Protein AF-0000000067519338 (afdb_homodimer)

Solvent-accessible surface area (backbone atoms only — not comparable to full-atom values): 11219 Å² total; per-residue (Å²): 124,79,77,51,73,72,67,46,80,43,63,44,73,53,78,87,47,41,31,34,30,37,28,34,74,40,77,52,98,93,35,79,43,76,45,79,76,44,76,60,39,45,46,75,58,22,52,55,49,47,51,50,18,56,76,39,40,91,80,54,40,57,62,76,46,43,75,52,57,55,49,68,68,51,54,49,48,52,52,49,18,64,75,69,36,29,40,95,84,65,46,71,54,73,85,125,125,78,76,51,73,71,66,45,82,43,63,43,72,53,78,88,46,43,32,32,29,36,26,32,74,40,77,53,96,93,34,79,44,75,46,79,76,43,78,60,38,46,47,75,58,20,53,54,50,48,51,48,20,57,75,39,40,90,81,55,40,56,62,77,45,44,76,50,56,55,50,70,66,51,53,50,46,53,52,49,18,63,75,70,36,28,40,97,85,65,46,73,55,73,83,125

Foldseek 3Di:
DPPDDDDDDDDDDDDDWDWDFDWDWDDDPNDTDIDTQDTQTTPVNSLVLLVVCLVVVVPRPDPSVVVVPDGSVNSVQVSVCSVVQAHPVGHGHPPD/DPPDDDDDDDDDDDDDWDWDFDWDWDDDPNDTDIDTQDTQTTPVNSLVLLVVCLVVVVPRPDPSVVVVPDGSVNSVQVNVCSVVQAHPVGHGHPPD

Radius of gyration: 24.87 Å; Cα contacts (8 Å, |Δi|>4): 284; chains: 2; bounding box: 33×67×62 Å

Sequence (192 aa):
MLSQVPGFLKFVLAKERRYVYLAVAEKKNKRILTHIVYRFGPLEKALEAMYEMRDDFENLFPLELKERGYDWEDINDWILSIETGYSKHGNKLVIYMLSQVPGFLKFVLAKERRYVYLAVAEKKNKRILTHIVYRFGPLEKALEAMYEMRDDFENLFPLELKERGYDWEDINDWILSIETGYSKHGNKLVIY

Secondary structure (DSSP, 8-state):
----PPEEEEEEEPPP-EEEEEEEEEEETTEEEEEEEEEEEEHHHHHHHHHHHHHTHHHHS-HHHHHTT--HHHHHHHHHHHHHTB-TTSPBP---/----PPEEEEEEEPPP-EEEEEEEEEEETTEEEEEEEEEEEEHHHHHHHHHHHHHTHHHHS-HHHHHTT--HHHHHHHHHHHHHTB-TTSPBP---

pLDDT: mean 90.52, std 9.48, range [41.34, 98.44]

Structure (mmCIF, N/CA/C/O backbone):
data_AF-0000000067519338-model_v1
#
loop_
_entity.id
_entity.type
_entity.pdbx_description
1 polymer PXO1-140
#
loop_
_atom_site.group_PDB
_atom_site.id
_atom_site.type_symbol
_atom_site.label_atom_id
_atom_site.label_alt_id
_atom_site.label_comp_id
_atom_site.label_asym_id
_atom_site.label_entity_id
_atom_site.label_seq_id
_atom_site.pdbx_PDB_ins_code
_atom_site.Cartn_x
_atom_site.Cartn_y
_atom_site.Cartn_z
_atom_site.occupancy
_atom_site.B_iso_or_equiv
_atom_site.auth_seq_id
_atom_site.auth_comp_id
_atom_site.auth_asym_id
_atom_site.auth_atom_id
_atom_site.pdbx_PDB_model_num
ATOM 1 N N . MET A 1 1 ? -6.926 33.75 22.984 1 41.34 1 MET A N 1
ATOM 2 C CA . MET A 1 1 ? -6.543 33.344 21.625 1 41.34 1 MET A CA 1
ATOM 3 C C . MET A 1 1 ? -5.809 32 21.656 1 41.34 1 MET A C 1
ATOM 5 O O . MET A 1 1 ? -4.852 31.844 22.422 1 41.34 1 MET A O 1
ATOM 9 N N . LEU A 1 2 ? -6.492 30.953 21.438 1 52.84 2 LEU A N 1
ATOM 10 C CA . LEU A 1 2 ? -5.883 29.688 21.812 1 52.84 2 LEU A CA 1
ATOM 11 C C . LEU A 1 2 ? -4.547 29.5 21.109 1 52.84 2 LEU A C 1
ATOM 13 O O . LEU A 1 2 ? -4.414 29.828 19.922 1 52.84 2 LEU A O 1
ATOM 17 N N . SER A 1 3 ? -3.561 29.656 21.812 1 64.88 3 SER A N 1
ATOM 18 C CA . SER A 1 3 ? -2.195 29.562 21.297 1 64.88 3 SER A CA 1
ATOM 19 C C . SER A 1 3 ? -2.02 28.359 20.375 1 64.88 3 SER A C 1
ATOM 21 O O . SER A 1 3 ? -2.35 27.234 20.75 1 64.88 3 SER A O 1
ATOM 23 N N . GLN A 1 4 ? -2.137 28.609 19.125 1 75.12 4 GLN A N 1
ATOM 24 C CA . GLN A 1 4 ? -1.927 27.547 18.141 1 75.12 4 GLN A CA 1
ATOM 25 C C . GLN A 1 4 ? -0.553 26.906 18.312 1 75.12 4 GLN A C 1
ATOM 27 O O . GLN A 1 4 ? 0.458 27.609 18.406 1 75.12 4 GLN A O 1
ATOM 32 N N . VAL A 1 5 ? -0.57 25.609 18.672 1 82.19 5 VAL A N 1
ATOM 33 C CA . VAL A 1 5 ? 0.69 24.875 18.625 1 82.19 5 VAL A CA 1
ATOM 34 C C . VAL A 1 5 ? 1.09 24.625 17.188 1 82.19 5 VAL A C 1
ATOM 36 O O . VAL A 1 5 ? 0.305 24.078 16.406 1 82.19 5 VAL A O 1
ATOM 39 N N . PRO A 1 6 ? 2.248 25.188 16.797 1 87.19 6 PRO A N 1
ATOM 40 C CA . PRO A 1 6 ? 2.658 24.984 15.406 1 87.19 6 PRO A CA 1
ATOM 41 C C . PRO A 1 6 ? 2.721 23.5 15.031 1 87.19 6 PRO A C 1
ATOM 43 O O . PRO A 1 6 ? 3.211 22.688 15.805 1 87.19 6 PRO A O 1
ATOM 46 N N . GLY A 1 7 ? 2.074 23.188 13.891 1 90.31 7 GLY A N 1
ATOM 47 C CA . GLY A 1 7 ? 2.152 21.828 13.352 1 90.31 7 GLY A CA 1
ATOM 48 C C . GLY A 1 7 ? 3.246 21.656 12.312 1 90.31 7 GLY A C 1
ATOM 49 O O . GLY A 1 7 ? 3.709 22.641 11.727 1 90.31 7 GLY A O 1
ATOM 50 N N . PHE A 1 8 ? 3.74 20.438 12.25 1 91.44 8 PHE A N 1
ATOM 51 C CA . PHE A 1 8 ? 4.672 20.109 11.188 1 91.44 8 PHE A CA 1
ATOM 52 C C . PHE A 1 8 ? 4.242 18.828 10.469 1 91.44 8 PHE A C 1
ATOM 54 O O . PHE A 1 8 ? 3.521 18 11.039 1 91.44 8 PHE A O 1
ATOM 61 N N . LEU A 1 9 ? 4.75 18.641 9.242 1 93.56 9 LEU A N 1
ATOM 62 C CA . LEU A 1 9 ? 4.359 17.484 8.445 1 93.56 9 LEU A CA 1
ATOM 63 C C . LEU A 1 9 ? 5.242 16.281 8.766 1 93.56 9 LEU A C 1
ATOM 65 O O . LEU A 1 9 ? 6.453 16.422 8.938 1 93.56 9 LEU A O 1
ATOM 69 N N . LYS A 1 10 ? 4.648 15.188 8.93 1 91.69 10 LYS A N 1
ATOM 70 C CA . LYS A 1 10 ? 5.32 13.906 9.07 1 91.69 10 LYS A CA 1
ATOM 71 C C . LYS A 1 10 ? 4.98 12.977 7.91 1 91.69 10 LYS A C 1
ATOM 73 O O . LYS A 1 10 ? 3.834 12.922 7.465 1 91.69 10 LYS A O 1
ATOM 78 N N . PHE A 1 11 ? 6.016 12.305 7.461 1 91.44 11 PHE A N 1
ATOM 79 C CA . PHE A 1 11 ? 5.848 11.352 6.371 1 91.44 11 PHE A CA 1
ATOM 80 C C . PHE A 1 11 ? 6.145 9.938 6.84 1 91.44 11 PHE A C 1
ATOM 82 O O . PHE A 1 11 ? 7.215 9.672 7.398 1 91.44 11 PHE A O 1
ATOM 89 N N . VAL A 1 12 ? 5.25 9.078 6.656 1 87.75 12 VAL A N 1
ATOM 90 C CA . VAL A 1 12 ? 5.406 7.699 7.121 1 87.75 12 VAL A CA 1
ATOM 91 C C . VAL A 1 12 ? 5.297 6.738 5.938 1 87.75 12 VAL A C 1
ATOM 93 O O . VAL A 1 12 ? 4.359 6.828 5.141 1 87.75 12 VAL A O 1
ATOM 96 N N . LEU A 1 13 ? 6.258 5.945 5.789 1 85.06 13 LEU A N 1
ATOM 97 C CA . LEU A 1 13 ? 6.219 4.914 4.754 1 85.06 13 LEU A CA 1
ATOM 98 C C . LEU A 1 13 ? 5.215 3.824 5.109 1 85.06 13 LEU A C 1
ATOM 100 O O . LEU A 1 13 ? 5.188 3.348 6.246 1 85.06 13 LEU A O 1
ATOM 104 N N . ALA A 1 14 ? 4.34 3.6 4.133 1 83.56 14 ALA A N 1
ATOM 105 C CA . ALA A 1 14 ? 3.428 2.479 4.348 1 83.56 14 ALA A CA 1
ATOM 106 C C . ALA A 1 14 ? 4.195 1.169 4.504 1 83.56 14 ALA A C 1
ATOM 108 O O . ALA A 1 14 ? 5.293 1.017 3.963 1 83.56 14 ALA A O 1
ATOM 109 N N . LYS A 1 15 ? 3.627 0.347 5.406 1 77.69 15 LYS A N 1
ATOM 110 C CA . LYS A 1 15 ? 4.227 -0.977 5.559 1 77.69 15 LYS A CA 1
ATOM 111 C C . LYS A 1 15 ? 4.434 -1.645 4.203 1 77.69 15 LYS A C 1
ATOM 113 O O . LYS A 1 15 ? 3.611 -1.496 3.297 1 77.69 15 LYS A O 1
ATOM 118 N N . GLU A 1 16 ? 5.566 -2.201 4.035 1 74.44 16 GLU A N 1
ATOM 119 C CA . GLU A 1 16 ? 5.914 -2.904 2.805 1 74.44 16 GLU A CA 1
ATOM 120 C C . GLU A 1 16 ? 4.902 -4 2.486 1 74.44 16 GLU A C 1
ATOM 122 O O . GLU A 1 16 ? 4.504 -4.762 3.373 1 74.44 16 GLU A O 1
ATOM 127 N N . ARG A 1 17 ? 4.297 -3.781 1.348 1 82.25 17 ARG A N 1
ATOM 128 C CA . ARG A 1 17 ? 3.424 -4.848 0.87 1 82.25 17 ARG A CA 1
ATOM 129 C C . ARG A 1 17 ? 4.031 -5.551 -0.34 1 82.25 17 ARG A C 1
ATOM 131 O O . ARG A 1 17 ? 4.453 -4.898 -1.297 1 82.25 17 ARG A O 1
ATOM 138 N N . ARG A 1 18 ? 4.125 -6.879 -0.209 1 89.5 18 ARG A N 1
ATOM 139 C CA . ARG A 1 18 ? 4.594 -7.688 -1.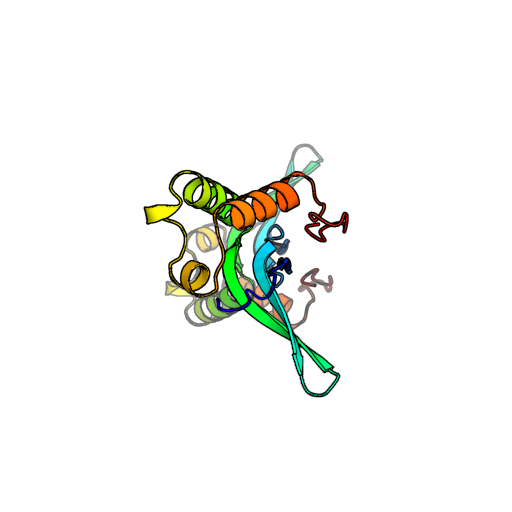33 1 89.5 18 ARG A CA 1
ATOM 140 C C . ARG A 1 18 ? 3.434 -8.383 -2.027 1 89.5 18 ARG A C 1
ATOM 142 O O . ARG A 1 18 ? 2.521 -8.891 -1.369 1 89.5 18 ARG A O 1
ATOM 149 N N . TYR A 1 19 ? 3.529 -8.328 -3.303 1 94.38 19 TYR A N 1
ATOM 150 C CA . TYR A 1 19 ? 2.557 -9.047 -4.121 1 94.38 19 TYR A CA 1
ATOM 151 C C . TYR A 1 19 ? 3.148 -10.336 -4.664 1 94.38 19 TYR A C 1
ATOM 153 O O . TYR A 1 19 ? 4.332 -10.391 -5.012 1 94.38 19 TYR A O 1
ATOM 161 N N . VAL A 1 20 ? 2.279 -11.336 -4.77 1 95.44 20 VAL A N 1
ATOM 162 C CA . VAL A 1 20 ? 2.701 -12.656 -5.219 1 95.44 20 VAL A CA 1
ATOM 163 C C . VAL A 1 20 ? 2.127 -12.938 -6.605 1 95.44 20 VAL A C 1
ATOM 165 O O . VAL A 1 20 ? 0.922 -12.789 -6.828 1 95.44 20 VAL A O 1
ATOM 168 N N . TYR A 1 21 ? 2.984 -13.383 -7.457 1 96.19 21 TYR A N 1
ATOM 169 C CA . TYR A 1 21 ? 2.615 -13.742 -8.82 1 96.19 21 TYR A CA 1
ATOM 170 C C . TYR A 1 21 ? 3.125 -15.133 -9.18 1 96.19 21 TYR A C 1
ATOM 172 O O . TYR A 1 21 ? 4.082 -15.625 -8.57 1 96.19 21 TYR A O 1
ATOM 180 N N . LEU A 1 22 ? 2.4 -15.773 -10.062 1 96.69 22 LEU A N 1
ATOM 181 C CA . LEU A 1 22 ? 2.943 -16.953 -10.742 1 96.69 22 LEU A CA 1
ATOM 182 C C . LEU A 1 22 ? 3.52 -16.562 -12.102 1 96.69 22 LEU A C 1
ATOM 184 O O . LEU A 1 22 ? 2.84 -15.938 -12.914 1 96.69 22 LEU A O 1
ATOM 188 N N . ALA A 1 23 ? 4.77 -16.953 -12.336 1 94.75 23 ALA A N 1
ATOM 189 C CA . ALA A 1 23 ? 5.453 -16.609 -13.578 1 94.75 23 ALA A CA 1
ATOM 190 C C . ALA A 1 23 ? 5.992 -17.859 -14.273 1 94.75 23 ALA A C 1
ATOM 192 O O . ALA A 1 23 ? 6.145 -18.906 -13.641 1 94.75 23 ALA A O 1
ATOM 193 N N . VAL A 1 24 ? 6.121 -17.75 -15.523 1 93.69 24 VAL A N 1
ATOM 194 C CA . VAL A 1 24 ? 6.738 -18.812 -16.312 1 93.69 24 VAL A CA 1
ATOM 195 C C . VAL A 1 24 ? 7.875 -18.234 -17.156 1 93.69 24 VAL A C 1
ATOM 197 O O . VAL A 1 24 ? 7.801 -17.094 -17.609 1 93.69 24 VAL A O 1
ATOM 200 N N . ALA A 1 25 ? 8.867 -19.031 -17.234 1 90.81 25 ALA A N 1
ATOM 201 C CA . ALA A 1 25 ? 9.984 -18.688 -18.109 1 90.81 25 ALA A CA 1
ATOM 202 C C . ALA A 1 25 ? 9.906 -19.438 -19.422 1 90.81 25 ALA A C 1
ATOM 204 O O . ALA A 1 25 ? 9.82 -20.672 -19.438 1 90.81 25 ALA A O 1
ATOM 205 N N . GLU A 1 26 ? 9.875 -18.641 -20.516 1 87.5 26 GLU A N 1
ATOM 206 C CA . GLU A 1 26 ? 9.828 -19.281 -21.828 1 87.5 26 GLU A CA 1
ATOM 207 C C . GLU A 1 26 ? 11.016 -18.859 -22.688 1 87.5 26 GLU A C 1
ATOM 209 O O . GLU A 1 26 ? 11.398 -17.688 -22.672 1 87.5 26 GLU A O 1
ATOM 214 N N . LYS A 1 27 ? 11.586 -19.844 -23.203 1 87.56 27 LYS A N 1
ATOM 215 C CA . LYS A 1 27 ? 12.688 -19.562 -24.125 1 87.56 27 LYS A CA 1
ATOM 216 C C . LYS A 1 27 ? 12.164 -19.234 -25.531 1 87.56 27 LYS A C 1
ATOM 218 O O . LYS A 1 27 ? 11.414 -20.016 -26.109 1 87.56 27 LYS A O 1
ATOM 223 N N . LYS A 1 28 ? 12.375 -18 -25.891 1 85.69 28 LYS A N 1
ATOM 224 C CA . LYS A 1 28 ? 12.055 -17.578 -27.25 1 85.69 28 LYS A CA 1
ATOM 225 C C . LYS A 1 28 ? 13.273 -16.969 -27.938 1 85.69 28 LYS A C 1
ATOM 227 O O . LYS A 1 28 ? 13.852 -16 -27.438 1 85.69 28 LYS A O 1
ATOM 232 N N . ASN A 1 29 ? 13.594 -17.469 -29.203 1 88.25 29 ASN A N 1
ATOM 233 C CA . ASN A 1 29 ? 14.711 -16.984 -30.016 1 88.25 29 ASN A CA 1
ATOM 234 C C . ASN A 1 29 ? 15.984 -16.859 -29.188 1 88.25 29 ASN A C 1
ATOM 236 O O . ASN A 1 29 ? 16.656 -15.836 -29.219 1 88.25 29 ASN A O 1
ATOM 240 N N . LYS A 1 30 ? 16.312 -17.828 -28.344 1 86.75 30 LYS A N 1
ATOM 241 C CA . LYS A 1 30 ? 17.516 -17.938 -27.516 1 86.75 30 LYS A CA 1
ATOM 242 C C . LYS A 1 30 ? 17.438 -16.984 -26.328 1 86.75 30 LYS A C 1
ATOM 244 O O . LYS A 1 30 ? 18.453 -16.75 -25.656 1 86.75 30 LYS A O 1
ATOM 249 N N . ARG A 1 31 ? 16.406 -16.375 -26.234 1 88.19 31 ARG A N 1
ATOM 250 C CA . ARG A 1 31 ? 16.234 -15.5 -25.078 1 88.19 31 ARG A CA 1
ATOM 251 C C . ARG A 1 31 ? 15.18 -16.062 -24.125 1 88.19 31 ARG A C 1
ATOM 253 O O . ARG A 1 31 ? 14.203 -16.672 -24.562 1 88.19 31 ARG A O 1
ATOM 260 N N . ILE A 1 32 ? 15.445 -15.992 -22.859 1 87.88 32 ILE A N 1
ATOM 261 C CA . ILE A 1 32 ? 14.477 -16.391 -21.844 1 87.88 32 ILE A CA 1
ATOM 262 C C . ILE A 1 32 ? 13.555 -15.227 -21.516 1 87.88 32 ILE A C 1
ATOM 264 O O . ILE A 1 32 ? 14.016 -14.156 -21.109 1 87.88 32 ILE A O 1
ATOM 268 N N . LEU A 1 33 ? 12.258 -15.492 -21.812 1 90.25 33 LEU A N 1
ATOM 269 C CA . LEU A 1 33 ? 11.258 -14.484 -21.5 1 90.25 33 LEU A CA 1
ATOM 270 C C . LEU A 1 33 ? 10.398 -14.93 -20.312 1 90.25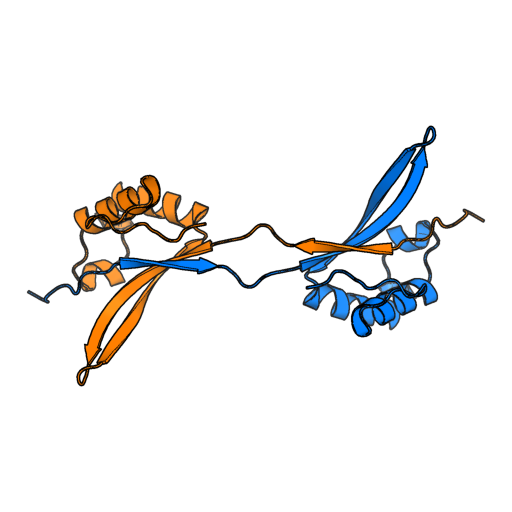 33 LEU A C 1
ATOM 272 O O . LEU A 1 33 ? 9.992 -16.094 -20.25 1 90.25 33 LEU A O 1
ATOM 276 N N . THR A 1 34 ? 10.281 -14.086 -19.281 1 91.56 34 THR A N 1
ATOM 277 C CA . THR A 1 34 ? 9.43 -14.352 -18.141 1 91.56 34 THR A CA 1
ATOM 278 C C . THR A 1 34 ? 8.094 -13.625 -18.266 1 91.56 34 THR A C 1
ATOM 280 O O . THR A 1 34 ? 8.062 -12.438 -18.594 1 91.56 34 THR A O 1
ATOM 283 N N . HIS A 1 35 ? 6.973 -14.367 -18.141 1 93.75 35 HIS A N 1
ATOM 284 C CA . HIS A 1 35 ? 5.645 -13.766 -18.203 1 93.75 35 HIS A CA 1
ATOM 285 C C . HIS A 1 35 ? 4.812 -14.133 -16.984 1 93.75 35 HIS A C 1
ATOM 287 O O . HIS A 1 35 ? 4.863 -15.273 -16.516 1 93.75 35 HIS A O 1
ATOM 293 N N . ILE A 1 36 ? 4.066 -13.172 -16.531 1 95.88 36 ILE A N 1
ATOM 294 C CA . ILE A 1 36 ? 3.141 -13.414 -15.43 1 95.88 36 ILE A CA 1
ATOM 295 C C . ILE A 1 36 ? 1.905 -14.148 -15.945 1 95.88 36 ILE A C 1
ATOM 297 O O . ILE A 1 36 ? 1.293 -13.727 -16.922 1 95.88 36 ILE A O 1
ATOM 301 N N . VAL A 1 37 ? 1.555 -15.172 -15.25 1 95.12 37 VAL A N 1
ATOM 302 C CA . VAL A 1 37 ? 0.407 -15.93 -15.734 1 95.12 37 VAL A CA 1
ATOM 303 C C . VAL A 1 37 ? -0.738 -15.836 -14.734 1 95.12 37 VAL A C 1
ATOM 305 O O . VAL A 1 37 ? -1.888 -16.141 -15.062 1 95.12 37 VAL A O 1
ATOM 308 N N . TYR A 1 38 ? -0.494 -15.43 -13.594 1 97.31 38 TYR A N 1
ATOM 309 C CA . TYR A 1 38 ? -1.547 -15.305 -12.594 1 97.31 38 TYR A CA 1
ATOM 310 C C . TYR A 1 38 ? -1.125 -14.367 -11.469 1 97.31 38 TYR A C 1
ATOM 312 O O . TYR A 1 38 ? 0.041 -14.352 -11.07 1 97.31 38 TYR A O 1
ATOM 320 N N . ARG A 1 39 ? -2.045 -13.656 -10.953 1 97.31 39 ARG A N 1
ATOM 321 C CA . ARG A 1 39 ? -1.84 -12.766 -9.82 1 97.31 39 ARG A CA 1
ATOM 322 C C . ARG A 1 39 ? -2.572 -13.273 -8.586 1 97.31 39 ARG A C 1
ATOM 324 O O . ARG A 1 39 ? -3.805 -13.297 -8.547 1 97.31 39 ARG A O 1
ATOM 331 N N . PHE A 1 40 ? -1.828 -13.578 -7.57 1 96.44 40 PHE A N 1
ATOM 332 C CA . PHE A 1 40 ? -2.436 -14.07 -6.34 1 96.44 40 PHE A CA 1
ATOM 333 C C . PHE A 1 40 ? -2.883 -12.914 -5.457 1 96.44 40 PHE A C 1
ATOM 335 O O . PHE A 1 40 ? -3.828 -13.047 -4.68 1 96.44 40 PHE A O 1
ATOM 342 N N . GLY A 1 41 ? -2.08 -11.789 -5.598 1 94.19 41 GLY A N 1
ATOM 343 C CA . GLY A 1 41 ? -2.395 -10.648 -4.754 1 94.19 41 GLY A CA 1
ATOM 344 C C . GLY A 1 41 ? -1.387 -10.438 -3.641 1 94.19 41 GLY A C 1
ATOM 345 O O . GLY A 1 41 ? -0.269 -10.953 -3.699 1 94.19 41 GLY A O 1
ATOM 346 N N . PRO A 1 42 ? -1.669 -9.609 -2.623 1 93 42 PRO A N 1
ATOM 347 C CA . PRO A 1 42 ? -0.755 -9.375 -1.501 1 93 42 PRO A CA 1
ATOM 348 C C . PRO A 1 42 ? -0.413 -10.656 -0.747 1 93 42 PRO A C 1
ATOM 350 O O . PRO A 1 42 ? -1.276 -11.523 -0.564 1 93 42 PRO A O 1
ATOM 353 N N . LEU A 1 43 ? 0.775 -10.758 -0.337 1 91.12 43 LEU A N 1
ATOM 354 C CA . LEU A 1 43 ? 1.337 -11.984 0.226 1 91.12 43 LEU A CA 1
ATOM 355 C C . LEU A 1 43 ? 0.405 -12.578 1.276 1 91.12 43 LEU A C 1
ATOM 357 O O . LEU A 1 43 ? 0.084 -13.766 1.228 1 91.12 43 LEU A O 1
ATOM 361 N N . GLU A 1 44 ? -0.06 -11.75 2.236 1 87.06 44 GLU A N 1
ATOM 362 C CA . GLU A 1 44 ? -0.891 -12.258 3.322 1 87.06 44 GLU A CA 1
ATOM 363 C C . GLU A 1 44 ? -2.203 -12.828 2.791 1 87.06 44 GLU A C 1
ATOM 365 O O . GLU A 1 44 ? -2.609 -13.93 3.178 1 87.06 44 GLU A O 1
ATOM 370 N N . LYS A 1 45 ? -2.76 -12.18 1.91 1 94.56 45 LYS A N 1
ATOM 371 C CA . LYS A 1 45 ? -4.035 -12.617 1.349 1 94.56 45 LYS A CA 1
ATOM 372 C C . LYS A 1 45 ? -3.83 -13.75 0.349 1 94.56 45 LYS A C 1
ATOM 374 O O . LYS A 1 45 ? -4.68 -14.641 0.226 1 94.56 45 LYS A O 1
ATOM 379 N N . ALA A 1 46 ? -2.725 -13.617 -0.329 1 96.25 46 ALA A N 1
ATOM 380 C CA . ALA A 1 46 ? -2.406 -14.641 -1.314 1 96.25 46 ALA A CA 1
ATOM 381 C C . ALA A 1 46 ? -2.285 -16.016 -0.655 1 96.25 46 ALA A C 1
ATOM 383 O O . ALA A 1 46 ? -2.852 -17 -1.141 1 96.25 46 ALA A O 1
ATOM 384 N N . LEU A 1 47 ? -1.54 -16.062 0.433 1 95.56 47 LEU A N 1
ATOM 385 C CA . LEU A 1 47 ? -1.343 -17.344 1.121 1 95.56 47 LEU A CA 1
ATOM 386 C C . LEU A 1 47 ? -2.674 -17.906 1.601 1 95.56 47 LEU A C 1
ATOM 388 O O . LEU A 1 47 ? -2.945 -19.094 1.418 1 95.56 47 LEU A O 1
ATOM 392 N N . GLU A 1 48 ? -3.428 -17.109 2.188 1 96.44 48 GLU A N 1
ATOM 393 C CA . GLU A 1 48 ? -4.746 -17.547 2.639 1 96.44 48 GLU A CA 1
ATOM 394 C C . GLU A 1 48 ? -5.578 -18.078 1.478 1 96.44 48 GLU A C 1
ATOM 396 O O . GLU A 1 48 ? -6.188 -19.156 1.584 1 96.44 48 GLU A O 1
ATOM 401 N N . ALA A 1 49 ? -5.609 -17.359 0.423 1 96.94 49 ALA A N 1
ATOM 402 C CA . ALA A 1 49 ? -6.336 -17.781 -0.77 1 96.94 49 ALA A CA 1
ATOM 403 C C . ALA A 1 49 ? -5.789 -19.109 -1.305 1 96.94 49 ALA A C 1
ATOM 405 O O . ALA A 1 49 ? -6.551 -19.969 -1.736 1 96.94 49 ALA A O 1
ATOM 406 N N . MET A 1 50 ? -4.535 -19.234 -1.296 1 98 50 MET A N 1
ATOM 407 C CA . MET A 1 50 ? -3.887 -20.453 -1.775 1 98 50 MET A CA 1
ATOM 408 C C . MET A 1 50 ? -4.297 -21.656 -0.932 1 98 50 MET A C 1
ATOM 410 O O . MET A 1 50 ? -4.516 -22.734 -1.464 1 98 50 MET A O 1
ATOM 414 N N . TYR A 1 51 ? -4.383 -21.5 0.358 1 98.06 51 TYR A N 1
ATOM 415 C CA . TYR A 1 51 ? -4.859 -22.578 1.218 1 98.06 51 TYR A CA 1
ATOM 416 C C . TYR A 1 51 ? -6.254 -23.031 0.804 1 98.06 51 TYR A C 1
ATOM 418 O O . TYR A 1 51 ? -6.523 -24.219 0.707 1 98.06 51 TYR A O 1
ATOM 426 N N . GLU A 1 52 ? -7.07 -22.016 0.615 1 98.06 52 GLU A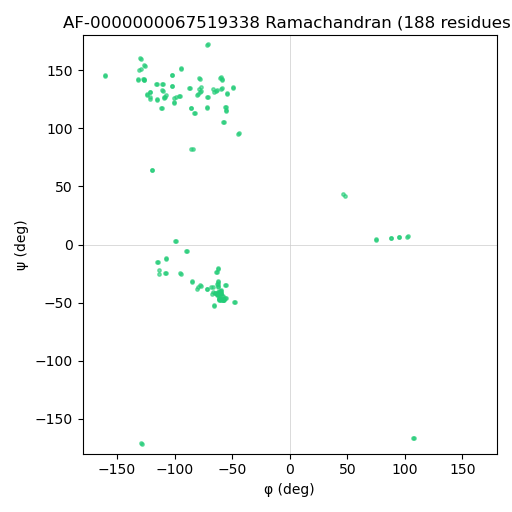 N 1
ATOM 427 C CA . GLU A 1 52 ? -8.445 -22.328 0.22 1 98.06 52 GLU A CA 1
ATOM 428 C C . GLU A 1 52 ? -8.484 -23.062 -1.112 1 98.06 52 GLU A C 1
ATOM 430 O O . GLU A 1 52 ? -9.227 -24.031 -1.265 1 98.06 52 GLU A O 1
ATOM 435 N N . MET A 1 53 ? -7.73 -22.547 -2.061 1 98.19 53 MET A N 1
ATOM 436 C CA . MET A 1 53 ? -7.625 -23.188 -3.369 1 98.19 53 MET A CA 1
ATOM 437 C C . MET A 1 53 ? -7.168 -24.625 -3.23 1 98.19 53 MET A C 1
ATOM 439 O O . MET A 1 53 ? -7.691 -25.516 -3.906 1 98.19 53 MET A O 1
ATOM 443 N N . ARG A 1 54 ? -6.145 -24.828 -2.402 1 98.12 54 ARG A N 1
ATOM 444 C CA . ARG A 1 54 ? -5.625 -26.172 -2.195 1 98.12 54 ARG A CA 1
ATOM 445 C C . ARG A 1 54 ? -6.684 -27.078 -1.568 1 98.12 54 ARG A C 1
ATOM 447 O O . ARG A 1 54 ? -6.875 -28.203 -2.004 1 98.12 54 ARG A O 1
ATOM 454 N N . ASP A 1 55 ? -7.391 -26.594 -0.606 1 98.06 55 ASP A N 1
ATOM 455 C CA . ASP A 1 55 ? -8.352 -27.375 0.161 1 98.06 55 ASP A CA 1
ATOM 456 C C . ASP A 1 55 ? -9.594 -27.688 -0.674 1 98.06 55 ASP A C 1
ATOM 458 O O . ASP A 1 55 ? -10.211 -28.75 -0.509 1 98.06 55 ASP A O 1
ATOM 462 N N . ASP A 1 56 ? -10.016 -26.797 -1.452 1 98.44 56 ASP A N 1
ATOM 463 C CA . ASP A 1 56 ? -11.109 -27 -2.395 1 98.44 56 ASP A CA 1
ATOM 464 C C . ASP A 1 56 ? -10.648 -26.78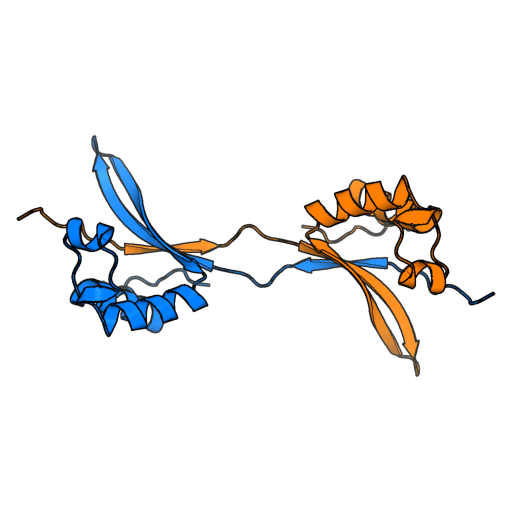1 -3.832 1 98.44 56 ASP A C 1
ATOM 466 O O . ASP A 1 56 ? -11.156 -25.891 -4.52 1 98.44 56 ASP A O 1
ATOM 470 N N . PHE A 1 57 ? -9.812 -27.594 -4.191 1 98.12 57 PHE A N 1
ATOM 471 C CA . PHE A 1 57 ? -9.109 -27.469 -5.461 1 98.12 57 PHE A CA 1
ATOM 472 C C . PHE A 1 57 ? -10.094 -27.438 -6.625 1 98.12 57 PHE A C 1
ATOM 474 O O . PHE A 1 57 ? -9.977 -26.594 -7.52 1 98.12 57 PHE A O 1
ATOM 481 N N . GLU A 1 58 ? -11.047 -28.281 -6.695 1 97 58 GLU A N 1
ATOM 482 C CA . GLU A 1 58 ? -11.953 -28.453 -7.824 1 97 58 GLU A CA 1
ATOM 483 C C . GLU A 1 58 ? -12.773 -27.188 -8.062 1 97 58 GLU A C 1
ATOM 485 O O . GLU A 1 58 ? -13.008 -26.797 -9.211 1 97 58 GLU A O 1
ATOM 490 N N . ASN A 1 59 ? -13.086 -26.438 -6.992 1 97.81 59 ASN A N 1
ATOM 491 C CA . ASN A 1 59 ? -14.047 -25.344 -7.129 1 97.81 59 ASN A CA 1
ATOM 492 C C . ASN A 1 59 ? -13.359 -23.984 -7.051 1 97.81 59 ASN A C 1
ATOM 494 O O . ASN A 1 59 ? -13.859 -23 -7.605 1 97.81 59 ASN A O 1
ATOM 498 N N . LEU A 1 60 ? -12.219 -24 -6.402 1 98.06 60 LEU A N 1
ATOM 499 C CA . LEU A 1 60 ? -11.672 -22.688 -6.094 1 98.06 60 LEU A CA 1
ATOM 500 C C . LEU A 1 60 ? -10.383 -22.438 -6.859 1 98.06 60 LEU A C 1
ATOM 502 O O . LEU A 1 60 ? -9.938 -21.297 -6.992 1 98.06 60 LEU A O 1
ATOM 506 N N . PHE A 1 61 ? -9.734 -23.484 -7.281 1 98.31 61 PHE A N 1
ATOM 507 C CA . PHE A 1 61 ? -8.523 -23.281 -8.062 1 98.31 61 PHE A CA 1
ATOM 508 C C . PHE A 1 61 ? -8.844 -22.641 -9.406 1 98.31 61 PHE A C 1
ATOM 510 O O . PHE A 1 61 ? -9.758 -23.078 -10.109 1 98.31 61 PHE A O 1
ATOM 517 N N . PRO A 1 62 ? -8.07 -21.656 -9.719 1 97.44 62 PRO A N 1
ATOM 518 C CA . PRO A 1 62 ? -8.414 -20.875 -10.906 1 97.44 62 PRO A CA 1
ATOM 519 C C . PRO A 1 62 ? -8.445 -21.719 -12.18 1 97.44 62 PRO A C 1
ATOM 521 O O . PRO A 1 62 ? -7.504 -22.469 -12.445 1 97.44 62 PRO A O 1
ATOM 524 N N . LEU A 1 63 ? -9.5 -21.516 -12.938 1 96 63 LEU A N 1
ATOM 525 C CA . LEU A 1 63 ? -9.672 -22.25 -14.188 1 96 63 LEU A CA 1
ATOM 526 C C . LEU A 1 63 ? -8.516 -21.969 -15.148 1 96 63 LEU A C 1
ATOM 528 O O . LEU A 1 63 ? -8.047 -22.875 -15.836 1 96 63 LEU A O 1
ATOM 532 N N . GLU A 1 64 ? -8.102 -20.703 -15.203 1 95.06 64 GLU A N 1
ATOM 533 C CA . GLU A 1 64 ? -7.004 -20.312 -16.094 1 95.06 64 GLU A CA 1
ATOM 534 C C . GLU A 1 64 ? -5.746 -21.141 -15.797 1 95.06 64 GLU A C 1
ATOM 536 O O . GLU A 1 64 ? -4.996 -21.469 -16.719 1 95.06 64 GLU A O 1
ATOM 541 N N . LEU A 1 65 ? -5.512 -21.469 -14.602 1 96.88 65 LEU A N 1
ATOM 542 C CA . LEU A 1 65 ? -4.344 -22.266 -14.234 1 96.88 65 LEU A CA 1
ATOM 543 C C . LEU A 1 65 ? -4.578 -23.75 -14.523 1 96.88 65 LEU A C 1
ATOM 545 O O . LEU A 1 65 ? -3.674 -24.438 -14.984 1 96.88 65 LEU A O 1
ATOM 549 N N . LYS A 1 66 ? -5.781 -24.188 -14.312 1 95.88 66 LYS A N 1
ATOM 550 C CA . LYS A 1 66 ? -6.125 -25.562 -14.68 1 95.88 66 LYS A CA 1
ATOM 551 C C . LYS A 1 66 ? -5.898 -25.812 -16.172 1 95.88 66 LYS A C 1
ATOM 553 O O . LYS A 1 66 ? -5.332 -26.828 -16.547 1 95.88 66 LYS A O 1
ATOM 558 N N . GLU A 1 67 ? -6.332 -24.875 -16.875 1 94.88 67 GLU A N 1
ATOM 559 C CA . GLU A 1 67 ? -6.223 -25 -18.328 1 94.88 67 GLU A CA 1
ATOM 560 C C . GLU A 1 67 ? -4.766 -25.047 -18.781 1 94.88 67 GLU A C 1
ATOM 562 O O . GLU A 1 67 ? -4.453 -25.578 -19.844 1 94.88 67 GLU A O 1
ATOM 567 N N . ARG A 1 68 ? -3.924 -24.531 -17.984 1 94.31 68 ARG A N 1
ATOM 568 C CA . ARG A 1 68 ? -2.496 -24.531 -18.281 1 94.31 68 ARG A CA 1
ATOM 569 C C . ARG A 1 68 ? -1.822 -25.797 -17.75 1 94.31 68 ARG A C 1
ATOM 571 O O . ARG A 1 68 ? -0.622 -26 -17.953 1 94.31 68 ARG A O 1
ATOM 578 N N . GLY A 1 69 ? -2.586 -26.578 -17.047 1 95.06 69 GLY A N 1
ATOM 579 C CA . GLY A 1 69 ? -2.092 -27.891 -16.656 1 95.06 69 GLY A CA 1
ATOM 580 C C . GLY A 1 69 ? -1.642 -27.938 -15.211 1 95.06 69 GLY A C 1
ATOM 581 O O . GLY A 1 69 ? -1.104 -28.953 -14.766 1 95.06 69 GLY A O 1
ATOM 582 N N . TYR A 1 70 ? -1.885 -26.859 -14.477 1 97.06 70 TYR A N 1
ATOM 583 C CA . TYR A 1 70 ? -1.492 -26.875 -13.078 1 97.06 70 TYR A CA 1
ATOM 584 C C . TYR A 1 70 ? -2.492 -27.656 -12.234 1 97.06 70 TYR A C 1
ATOM 586 O O . TYR A 1 70 ? -3.699 -27.594 -12.477 1 97.06 70 TYR A O 1
ATOM 594 N N . ASP A 1 71 ? -1.863 -28.344 -11.266 1 96.5 71 ASP A N 1
ATOM 595 C CA . ASP A 1 71 ? -2.717 -29.219 -10.477 1 96.5 71 ASP A CA 1
ATOM 596 C C . ASP A 1 71 ? -2.512 -28.984 -8.984 1 96.5 71 ASP A C 1
ATOM 598 O O . ASP A 1 71 ? -1.858 -28.016 -8.586 1 96.5 71 ASP A O 1
ATOM 602 N N . TRP A 1 72 ? -3.1 -29.859 -8.203 1 97.31 72 TRP A N 1
ATOM 603 C CA . TRP A 1 72 ? -3.08 -29.75 -6.746 1 97.31 72 TRP A CA 1
ATOM 604 C C . TRP A 1 72 ? -1.651 -29.781 -6.215 1 97.31 72 TRP A C 1
ATOM 606 O O . TRP A 1 72 ? -1.314 -29.047 -5.281 1 97.31 72 TRP A O 1
ATOM 616 N N . GLU A 1 73 ? -0.84 -30.578 -6.766 1 96.19 73 GLU A N 1
ATOM 617 C CA . GLU A 1 73 ? 0.547 -30.672 -6.316 1 96.19 73 GLU A CA 1
ATOM 618 C C . GLU A 1 73 ? 1.282 -29.344 -6.535 1 96.19 73 GLU A C 1
ATOM 620 O O . GLU A 1 73 ? 2.129 -28.969 -5.727 1 96.19 73 GLU A O 1
ATOM 625 N N . ASP A 1 74 ? 0.92 -28.688 -7.578 1 96.12 74 ASP A N 1
ATOM 626 C CA . ASP A 1 74 ? 1.563 -27.422 -7.875 1 96.12 74 ASP A CA 1
ATOM 627 C C . ASP A 1 74 ? 1.235 -26.375 -6.805 1 96.12 74 ASP A C 1
ATOM 629 O O . ASP A 1 74 ? 2.133 -25.719 -6.27 1 96.12 74 ASP A O 1
ATOM 633 N N . ILE A 1 75 ? -0.058 -26.203 -6.547 1 97.5 75 ILE A N 1
ATOM 634 C CA . ILE A 1 75 ? -0.437 -25.203 -5.543 1 97.5 75 ILE A CA 1
ATOM 635 C C . ILE A 1 75 ? 0.135 -25.609 -4.184 1 97.5 75 ILE A C 1
ATOM 637 O O . ILE A 1 75 ? 0.577 -24.75 -3.416 1 97.5 75 ILE A O 1
ATOM 641 N N . ASN A 1 76 ? 0.185 -26.891 -3.879 1 96.88 76 ASN A N 1
ATOM 642 C CA . ASN A 1 76 ? 0.802 -27.344 -2.637 1 96.88 76 ASN A CA 1
ATOM 643 C C . ASN A 1 76 ? 2.283 -26.969 -2.58 1 96.88 76 ASN A C 1
ATOM 645 O O . ASN A 1 76 ? 2.773 -26.516 -1.55 1 96.88 76 ASN A O 1
ATOM 649 N N . ASP A 1 77 ? 2.938 -27.141 -3.635 1 95.44 77 ASP A N 1
ATOM 650 C CA . ASP A 1 77 ? 4.355 -26.812 -3.713 1 95.44 77 ASP A CA 1
ATOM 651 C C . ASP A 1 77 ? 4.57 -25.312 -3.551 1 95.44 77 ASP A C 1
ATOM 653 O O . ASP A 1 77 ? 5.535 -24.875 -2.914 1 95.44 77 ASP A O 1
ATOM 657 N N . TRP A 1 78 ? 3.699 -24.547 -4.191 1 96.19 78 TRP A N 1
ATOM 658 C CA . TRP A 1 78 ? 3.811 -23.094 -4.074 1 96.19 78 TRP A CA 1
ATOM 659 C C . TRP A 1 78 ? 3.615 -22.641 -2.629 1 96.19 78 TRP A C 1
ATOM 661 O O . TRP A 1 78 ? 4.379 -21.812 -2.121 1 96.19 78 TRP A O 1
ATOM 671 N N . ILE A 1 79 ? 2.662 -23.203 -1.951 1 96.31 79 ILE A N 1
ATOM 672 C CA . ILE A 1 79 ? 2.404 -22.875 -0.551 1 96.31 79 ILE A CA 1
ATOM 673 C C . ILE A 1 79 ? 3.625 -23.234 0.293 1 96.31 79 ILE A C 1
ATOM 675 O O . ILE A 1 79 ? 4.094 -22.438 1.095 1 96.31 79 ILE A O 1
ATOM 679 N N . LEU A 1 80 ? 4.113 -24.422 0.043 1 94.75 80 LEU A N 1
ATOM 680 C CA . LEU A 1 80 ? 5.262 -24.891 0.809 1 94.75 80 LEU A CA 1
ATOM 681 C C . LEU A 1 80 ? 6.461 -23.969 0.605 1 94.75 80 LEU A C 1
ATOM 683 O O . LEU A 1 80 ? 7.199 -23.688 1.552 1 94.75 80 LEU A O 1
ATOM 687 N N . SER A 1 81 ? 6.668 -23.547 -0.581 1 93.56 81 SER A N 1
ATOM 688 C CA . SER A 1 81 ? 7.77 -22.641 -0.888 1 93.56 81 SER A CA 1
ATOM 689 C C . SER A 1 81 ? 7.652 -21.344 -0.095 1 93.56 81 SER A C 1
ATOM 691 O O . SER A 1 81 ? 8.648 -20.844 0.436 1 93.56 81 SER A O 1
ATOM 693 N N . ILE A 1 82 ? 6.477 -20.828 -0.013 1 93.44 82 ILE A N 1
ATOM 694 C CA . ILE A 1 82 ? 6.258 -19.594 0.727 1 93.44 82 ILE A CA 1
ATOM 695 C C . ILE A 1 82 ? 6.5 -19.828 2.215 1 93.44 82 ILE A C 1
ATOM 697 O O . ILE A 1 82 ? 7.156 -19.031 2.881 1 93.44 82 ILE A O 1
ATOM 701 N N . GLU A 1 83 ? 6.078 -20.875 2.703 1 92 83 GLU A N 1
ATOM 702 C CA . GLU A 1 83 ? 6.176 -21.172 4.129 1 92 83 GLU A CA 1
ATOM 703 C C . GLU A 1 83 ? 7.629 -21.391 4.547 1 92 83 GLU A C 1
ATOM 705 O O . GLU A 1 83 ? 8.031 -20.984 5.637 1 92 83 GLU A O 1
ATOM 710 N N . THR A 1 84 ? 8.305 -21.984 3.67 1 91.56 84 THR A N 1
ATOM 711 C CA . THR A 1 84 ? 9.664 -22.359 4.035 1 91.56 84 THR A CA 1
ATOM 712 C C . THR A 1 84 ? 10.664 -21.297 3.592 1 91.56 84 THR A C 1
ATOM 714 O O . THR A 1 84 ? 11.789 -21.234 4.098 1 91.56 84 THR A O 1
ATOM 717 N N . GLY A 1 85 ? 10.281 -20.531 2.551 1 91.12 85 GLY A N 1
ATOM 718 C CA . GLY A 1 85 ? 11.18 -19.531 1.997 1 91.12 85 GLY A CA 1
ATOM 719 C C . GLY A 1 85 ? 12.094 -20.078 0.918 1 91.12 85 GLY A C 1
ATOM 720 O O . GLY A 1 85 ? 13.008 -19.391 0.465 1 91.12 85 GLY A O 1
ATOM 721 N N . TYR A 1 86 ? 11.844 -21.375 0.568 1 90.19 86 TYR A N 1
ATOM 722 C CA . TYR A 1 86 ? 12.648 -22.031 -0.453 1 90.19 86 TYR A CA 1
ATOM 723 C C . TYR A 1 86 ? 11.766 -22.734 -1.474 1 90.19 86 TYR A C 1
ATOM 725 O O . TYR A 1 86 ? 10.734 -23.297 -1.117 1 90.19 86 TYR A O 1
ATOM 733 N N . SER A 1 87 ? 12.227 -22.641 -2.701 1 88.19 87 SER A N 1
ATOM 734 C CA . SER A 1 87 ? 11.523 -23.375 -3.742 1 88.19 87 SER A CA 1
ATOM 735 C C . SER A 1 87 ? 11.758 -24.875 -3.607 1 88.19 87 SER A C 1
ATOM 737 O O . SER A 1 87 ? 12.594 -25.312 -2.811 1 88.19 87 SER A O 1
ATOM 739 N N . LYS A 1 88 ? 10.977 -25.562 -4.465 1 84.38 88 LYS A N 1
ATOM 740 C CA . LYS A 1 88 ? 11.109 -27.016 -4.461 1 84.38 88 LYS A CA 1
ATOM 741 C C . LYS A 1 88 ? 12.523 -27.438 -4.871 1 84.38 88 LYS A C 1
ATOM 743 O O . LYS A 1 88 ? 12.969 -28.531 -4.527 1 84.38 88 LYS A O 1
ATOM 748 N N . HIS A 1 89 ? 13.203 -26.609 -5.516 1 87.31 89 HIS A N 1
ATOM 749 C CA . HIS A 1 89 ? 14.547 -26.922 -5.992 1 87.31 89 HIS A CA 1
ATOM 750 C C . HIS A 1 89 ? 15.609 -26.344 -5.066 1 87.31 89 HIS A C 1
ATOM 752 O O . HIS A 1 89 ? 16.812 -26.422 -5.367 1 87.31 89 HIS A O 1
ATOM 758 N N . GLY A 1 90 ? 15.164 -25.734 -4.004 1 83.81 90 GLY A N 1
ATOM 759 C CA . GLY A 1 90 ? 16.094 -25.297 -2.973 1 83.81 90 GLY A CA 1
ATOM 760 C C . GLY A 1 90 ? 16.531 -23.844 -3.127 1 83.81 90 GLY A C 1
ATOM 761 O O . GLY A 1 90 ? 17.391 -23.375 -2.383 1 83.81 90 GLY A O 1
ATOM 762 N N . ASN A 1 91 ? 15.898 -23.188 -4.078 1 86 91 ASN A N 1
ATOM 763 C CA . ASN A 1 91 ? 16.219 -21.781 -4.242 1 86 91 ASN A CA 1
ATOM 764 C C . ASN A 1 91 ? 15.5 -20.906 -3.219 1 86 91 ASN A C 1
ATOM 766 O O . ASN A 1 91 ? 14.32 -21.125 -2.945 1 86 91 ASN A O 1
ATOM 770 N N . LYS A 1 92 ? 16.297 -20.062 -2.57 1 85.81 92 LYS A N 1
ATOM 771 C CA . LYS A 1 92 ? 15.695 -19.156 -1.607 1 85.81 92 LYS A CA 1
ATOM 772 C C . LYS A 1 92 ? 14.766 -18.156 -2.301 1 85.81 92 LYS A C 1
ATOM 774 O O . LYS A 1 92 ? 15.109 -17.594 -3.34 1 85.81 92 LYS A O 1
ATOM 779 N N . LEU A 1 93 ? 13.523 -18.062 -1.686 1 85.69 93 LEU A N 1
ATOM 780 C CA . LEU A 1 93 ? 12.578 -17.078 -2.207 1 85.69 93 LEU A CA 1
ATOM 781 C C . LEU A 1 93 ? 12.945 -15.672 -1.742 1 85.69 93 LEU A C 1
ATOM 783 O O . LEU A 1 93 ? 13.367 -15.484 -0.601 1 85.69 93 LEU A O 1
ATOM 787 N N . VAL A 1 94 ? 12.914 -14.719 -2.604 1 77.19 94 VAL A N 1
ATOM 788 C CA . VAL A 1 94 ? 13.164 -13.328 -2.219 1 77.19 94 VAL A CA 1
ATOM 789 C C . VAL A 1 94 ? 11.867 -12.688 -1.737 1 77.19 94 VAL A C 1
ATOM 791 O O . VAL A 1 94 ? 11.125 -12.109 -2.531 1 77.19 94 VAL A O 1
ATOM 794 N N . ILE A 1 95 ? 11.375 -12.836 -0.488 1 75.19 95 ILE A N 1
ATOM 795 C CA . ILE A 1 95 ? 10.109 -12.352 0.06 1 75.19 95 ILE A CA 1
ATOM 796 C C . ILE A 1 95 ? 10.375 -11.188 1.011 1 75.19 95 ILE A C 1
ATOM 798 O O . ILE A 1 95 ? 9.445 -10.477 1.407 1 75.19 95 ILE A O 1
ATOM 802 N N . TYR A 1 96 ? 11.766 -10.898 1.451 1 62.25 96 TYR A N 1
ATOM 803 C CA . TYR A 1 96 ? 12.07 -9.797 2.357 1 62.25 96 TYR A CA 1
ATOM 804 C C . TYR A 1 96 ? 13.203 -8.938 1.804 1 62.25 96 TYR A C 1
ATOM 806 O O . TYR A 1 96 ? 14.078 -9.438 1.083 1 62.25 96 TYR A O 1
ATOM 814 N N . MET B 1 1 ? -0.803 -34 -24.391 1 41.34 1 MET B N 1
ATOM 815 C CA . MET B 1 1 ? -0.777 -33.562 -23 1 41.34 1 MET B CA 1
ATOM 816 C C . MET B 1 1 ? -0.074 -32.219 -22.875 1 41.34 1 MET B C 1
ATOM 818 O O . MET B 1 1 ? 1.042 -32.031 -23.375 1 41.34 1 MET B O 1
ATOM 822 N N . LEU B 1 2 ? -0.803 -31.188 -22.844 1 52.97 2 LEU B N 1
ATOM 823 C CA . LEU B 1 2 ? -0.131 -29.906 -23.078 1 52.97 2 LEU B CA 1
ATOM 824 C C . LEU B 1 2 ? 0.985 -29.688 -22.062 1 52.97 2 LEU B C 1
ATOM 826 O O . LEU B 1 2 ? 0.825 -30 -20.891 1 52.97 2 LEU B O 1
ATOM 830 N N . SER B 1 3 ? 2.119 -29.844 -22.516 1 64.81 3 SER B N 1
ATOM 831 C CA . SER B 1 3 ? 3.318 -29.75 -21.688 1 64.81 3 SER B CA 1
ATOM 832 C C . SER B 1 3 ? 3.254 -28.531 -20.766 1 64.81 3 SER B C 1
ATOM 834 O O . SER B 1 3 ? 3.035 -27.406 -21.219 1 64.81 3 SER B O 1
ATOM 836 N N . GLN B 1 4 ? 2.816 -28.781 -19.594 1 75.44 4 GLN B N 1
ATOM 837 C CA . GLN B 1 4 ? 2.773 -27.703 -18.594 1 75.44 4 GLN B CA 1
ATOM 838 C C . GLN B 1 4 ? 4.145 -27.062 -18.422 1 75.44 4 GLN B C 1
ATOM 840 O O . GLN B 1 4 ? 5.148 -27.75 -18.266 1 75.44 4 GLN B O 1
ATOM 845 N N . VAL B 1 5 ? 4.223 -25.766 -18.797 1 82.62 5 VAL B N 1
ATOM 846 C CA . VAL B 1 5 ? 5.434 -25.031 -18.453 1 82.62 5 VAL B CA 1
ATOM 847 C C . VAL B 1 5 ? 5.465 -24.766 -16.953 1 82.62 5 VAL B C 1
ATOM 849 O O . VAL B 1 5 ? 4.516 -24.219 -16.391 1 82.62 5 VAL B O 1
ATOM 852 N N . PRO B 1 6 ? 6.48 -25.312 -16.281 1 87.5 6 PRO B N 1
ATOM 853 C CA . PRO B 1 6 ? 6.543 -25.094 -14.828 1 87.5 6 PRO B CA 1
ATOM 854 C C . PRO B 1 6 ? 6.512 -23.625 -14.453 1 87.5 6 PRO B C 1
ATOM 856 O O . PRO B 1 6 ? 7.172 -22.797 -15.094 1 87.5 6 PRO B O 1
ATOM 859 N N . GLY B 1 7 ? 5.605 -23.312 -13.508 1 90.62 7 GLY B N 1
ATOM 860 C CA . GLY B 1 7 ? 5.555 -21.953 -12.977 1 90.62 7 GLY B CA 1
ATOM 861 C C . GLY B 1 7 ? 6.367 -21.781 -11.711 1 90.62 7 GLY B C 1
ATOM 862 O O . GLY B 1 7 ? 6.691 -22.766 -11.031 1 90.62 7 GLY B O 1
ATOM 863 N N . PHE B 1 8 ? 6.828 -20.562 -11.516 1 91.69 8 PHE B N 1
ATOM 864 C CA . PHE B 1 8 ? 7.473 -20.219 -10.258 1 91.69 8 PHE B CA 1
ATOM 865 C C . PHE B 1 8 ? 6.875 -18.938 -9.672 1 91.69 8 PHE B C 1
ATOM 867 O O . PHE B 1 8 ? 6.312 -18.125 -10.406 1 91.69 8 PHE B O 1
ATOM 874 N N . LEU B 1 9 ? 7.086 -18.75 -8.367 1 93.81 9 LEU B N 1
ATOM 875 C CA . LEU B 1 9 ? 6.512 -17.594 -7.691 1 93.81 9 LEU B CA 1
ATOM 876 C C . LEU B 1 9 ? 7.441 -16.391 -7.789 1 93.81 9 LEU B C 1
ATOM 878 O O . LEU B 1 9 ? 8.664 -16.531 -7.668 1 93.81 9 LEU B O 1
ATOM 882 N N . LYS B 1 10 ? 6.895 -15.289 -8.094 1 91.94 10 LYS B N 1
ATOM 883 C CA . LYS B 1 10 ? 7.574 -14 -8.07 1 91.94 10 LYS B CA 1
ATOM 884 C C . LYS B 1 10 ? 6.961 -13.07 -7.035 1 91.94 10 LYS B C 1
ATOM 886 O O . LYS B 1 10 ? 5.738 -13.023 -6.883 1 91.94 10 LYS B O 1
ATOM 891 N N . PHE B 1 11 ? 7.859 -12.391 -6.348 1 91.69 11 PHE B N 1
ATOM 892 C CA . PHE B 1 11 ? 7.426 -11.438 -5.336 1 91.69 11 PHE B CA 1
ATOM 893 C C . PHE B 1 11 ? 7.824 -10.016 -5.723 1 91.69 11 PHE B C 1
ATOM 895 O O . PHE B 1 11 ? 8.992 -9.75 -6.012 1 91.69 11 PHE B O 1
ATOM 902 N N . VAL B 1 12 ? 6.898 -9.164 -5.77 1 88 12 VAL B N 1
ATOM 903 C CA . VAL B 1 12 ? 7.16 -7.793 -6.184 1 88 12 VAL B CA 1
ATOM 904 C C . VAL B 1 12 ? 6.758 -6.832 -5.07 1 88 12 VAL B C 1
ATOM 906 O O . VAL B 1 12 ? 5.652 -6.922 -4.531 1 88 12 VAL B O 1
ATOM 909 N N . LEU B 1 13 ? 7.645 -6.016 -4.699 1 85.44 13 LEU B N 1
ATOM 910 C CA . LEU B 1 13 ? 7.344 -4.988 -3.709 1 85.44 13 LEU B CA 1
ATOM 911 C C . LEU B 1 13 ? 6.453 -3.902 -4.305 1 85.44 13 LEU B C 1
ATOM 913 O O . LEU B 1 13 ? 6.703 -3.43 -5.418 1 85.44 13 LEU B O 1
ATOM 917 N N . ALA B 1 14 ? 5.355 -3.688 -3.586 1 83.75 14 ALA B N 1
ATOM 918 C CA . ALA B 1 14 ? 4.52 -2.572 -4.02 1 83.75 14 ALA B CA 1
ATOM 919 C C . ALA B 1 14 ? 5.293 -1.257 -3.975 1 83.75 14 ALA B C 1
ATOM 921 O O . ALA B 1 14 ? 6.219 -1.102 -3.174 1 83.75 14 ALA B O 1
ATOM 922 N N . LYS B 1 15 ? 4.953 -0.436 -4.977 1 77.88 15 LYS B N 1
ATOM 923 C CA . LYS B 1 15 ? 5.559 0.891 -4.969 1 77.88 15 LYS B CA 1
ATOM 924 C C . LYS B 1 15 ? 5.414 1.557 -3.605 1 77.88 15 LYS B C 1
ATOM 926 O O . LYS B 1 15 ? 4.383 1.406 -2.943 1 77.88 15 LYS B O 1
ATOM 931 N N . GLU B 1 16 ? 6.43 2.129 -3.158 1 74.62 16 GLU B N 1
ATOM 932 C CA . GLU B 1 16 ? 6.453 2.832 -1.88 1 74.62 16 GLU B CA 1
ATOM 933 C C . GLU B 1 16 ? 5.383 3.92 -1.83 1 74.62 16 GLU B C 1
ATOM 935 O O . GLU B 1 16 ? 5.215 4.68 -2.787 1 74.62 16 GLU B O 1
ATOM 940 N N . ARG B 1 17 ? 4.512 3.693 -0.875 1 82.38 17 ARG B N 1
ATOM 941 C CA . ARG B 1 17 ? 3.543 4.758 -0.631 1 82.38 17 ARG B CA 1
ATOM 942 C C . ARG B 1 17 ? 3.826 5.461 0.693 1 82.38 17 ARG B C 1
ATOM 944 O O . ARG B 1 17 ? 4 4.809 1.724 1 82.38 17 ARG B O 1
ATOM 951 N N . ARG B 1 18 ? 3.943 6.789 0.599 1 89.38 18 ARG B N 1
ATOM 952 C CA . ARG B 1 18 ? 4.117 7.594 1.804 1 89.38 18 ARG B CA 1
ATOM 953 C C . ARG B 1 18 ? 2.814 8.281 2.195 1 89.38 18 ARG B C 1
ATOM 955 O O . ARG B 1 18 ? 2.088 8.781 1.334 1 89.38 18 ARG B O 1
ATOM 962 N N . TYR B 1 19 ? 2.578 8.227 3.445 1 94.44 19 TYR B N 1
ATOM 963 C CA . TYR B 1 19 ? 1.432 8.938 4 1 94.44 19 TYR B CA 1
ATOM 964 C C . TYR B 1 19 ? 1.869 10.234 4.676 1 94.44 19 TYR B C 1
ATOM 966 O O . TYR B 1 19 ? 2.932 10.289 5.301 1 94.44 19 TYR B O 1
ATOM 974 N N . VAL B 1 20 ? 1.004 11.219 4.578 1 95.44 20 VAL B N 1
ATOM 975 C CA . VAL B 1 20 ? 1.298 12.539 5.121 1 95.44 20 VAL B CA 1
ATOM 976 C C . VAL B 1 20 ? 0.403 12.812 6.328 1 95.44 20 VAL B C 1
ATOM 978 O O . VAL B 1 20 ? -0.819 12.664 6.25 1 95.44 20 VAL B O 1
ATOM 981 N N . TYR B 1 21 ? 1.017 13.273 7.352 1 96.19 21 TYR B N 1
ATOM 982 C CA . TYR B 1 21 ? 0.326 13.625 8.586 1 96.19 21 TYR B CA 1
ATOM 983 C C . TYR B 1 21 ? 0.731 15.016 9.062 1 96.19 21 TYR B C 1
ATOM 985 O O . TYR B 1 21 ? 1.806 15.508 8.711 1 96.19 21 TYR B O 1
ATOM 993 N N . LEU B 1 22 ? -0.184 15.656 9.734 1 96.69 22 LEU B N 1
ATOM 994 C CA . LEU B 1 22 ? 0.169 16.828 10.531 1 96.69 22 LEU B CA 1
ATOM 995 C C . LEU B 1 22 ? 0.402 16.438 11.984 1 96.69 22 LEU B C 1
ATOM 997 O O . LEU B 1 22 ? -0.45 15.805 12.609 1 96.69 22 LEU B O 1
ATOM 1001 N N . ALA B 1 23 ? 1.553 16.844 12.523 1 94.69 23 ALA B N 1
ATOM 1002 C CA . ALA B 1 23 ? 1.918 16.5 13.891 1 94.69 23 ALA B CA 1
ATOM 1003 C C . ALA B 1 23 ? 2.266 17.75 14.695 1 94.69 23 ALA B C 1
ATOM 1005 O O . ALA B 1 23 ? 2.562 18.797 14.125 1 94.69 23 ALA B O 1
ATOM 1006 N N . VAL B 1 24 ? 2.107 17.641 15.93 1 93.62 24 VAL B N 1
ATOM 1007 C CA . VAL B 1 24 ? 2.514 18.703 16.844 1 93.62 24 VAL B CA 1
ATOM 1008 C C . VAL B 1 24 ? 3.41 18.125 17.938 1 93.62 24 VAL B C 1
ATOM 1010 O O . VAL B 1 24 ? 3.229 16.969 18.359 1 93.62 24 VAL B O 1
ATOM 1013 N N . ALA B 1 25 ? 4.355 18.906 18.266 1 90.69 25 ALA B N 1
ATOM 1014 C CA . ALA B 1 25 ? 5.234 18.562 19.375 1 90.69 25 ALA B CA 1
ATOM 1015 C C . ALA B 1 25 ? 4.844 19.328 20.641 1 90.69 25 ALA B C 1
ATOM 1017 O O . ALA B 1 25 ? 4.75 20.547 20.625 1 90.69 25 ALA B O 1
ATOM 1018 N N . GLU B 1 26 ? 4.547 18.547 21.672 1 87.38 26 GLU B N 1
ATOM 1019 C CA . GLU B 1 26 ? 4.191 19.188 22.938 1 87.38 26 GLU B CA 1
ATOM 1020 C C . GLU B 1 26 ? 5.137 18.75 24.047 1 87.38 26 GLU B C 1
ATOM 1022 O O . GLU B 1 26 ? 5.508 17.578 24.141 1 87.38 26 GLU B O 1
ATOM 1027 N N . LYS B 1 27 ? 5.57 19.734 24.688 1 87.56 27 LYS B N 1
ATOM 1028 C CA . LYS B 1 27 ? 6.422 19.453 25.844 1 87.56 27 LYS B CA 1
ATOM 1029 C C . LYS B 1 27 ? 5.586 19.141 27.078 1 87.56 27 LYS B C 1
ATOM 1031 O O . LYS B 1 27 ? 4.719 19.922 27.469 1 87.56 27 LYS B O 1
ATOM 1036 N N . LYS B 1 28 ? 5.695 17.906 27.484 1 85.69 28 LYS B N 1
ATOM 1037 C CA . LYS B 1 28 ? 5.07 17.5 28.734 1 85.69 28 LYS B CA 1
ATOM 1038 C C . LYS B 1 28 ? 6.098 16.891 29.688 1 85.69 28 LYS B C 1
ATOM 1040 O O . LYS B 1 28 ? 6.762 15.906 29.344 1 85.69 28 LYS B O 1
ATOM 1045 N N . ASN B 1 29 ? 6.137 17.406 31 1 88.44 29 ASN B N 1
ATOM 1046 C CA . ASN B 1 29 ? 7.027 16.906 32.031 1 88.44 29 ASN B CA 1
ATOM 1047 C C . ASN B 1 29 ? 8.469 16.781 31.531 1 88.44 29 ASN B C 1
ATOM 1049 O O . ASN B 1 29 ? 9.109 15.758 31.734 1 88.44 29 ASN B O 1
ATOM 1053 N N . LYS B 1 30 ? 8.984 17.734 30.781 1 87.06 30 LYS B N 1
ATOM 1054 C CA . LYS B 1 30 ? 10.352 17.828 30.266 1 87.06 30 LYS B CA 1
ATOM 1055 C C . LYS B 1 30 ? 10.562 16.859 29.109 1 87.06 30 LYS B C 1
ATOM 1057 O O . LYS B 1 30 ? 11.695 16.609 28.703 1 87.06 30 LYS B O 1
ATOM 1062 N N . ARG B 1 31 ? 9.547 16.266 28.766 1 88.31 31 ARG B N 1
ATOM 1063 C CA . ARG B 1 31 ? 9.641 15.391 27.609 1 88.31 31 ARG B CA 1
ATOM 1064 C C . ARG B 1 31 ? 8.852 15.953 26.438 1 88.31 31 ARG B C 1
ATOM 1066 O O . ARG B 1 31 ? 7.809 16.594 26.625 1 88.31 31 ARG B O 1
ATOM 1073 N N . ILE B 1 32 ? 9.406 15.875 25.281 1 87.69 32 ILE B N 1
ATOM 1074 C CA . ILE B 1 32 ? 8.711 16.281 24.062 1 87.69 32 ILE B CA 1
ATOM 1075 C C . ILE B 1 32 ? 7.883 15.125 23.531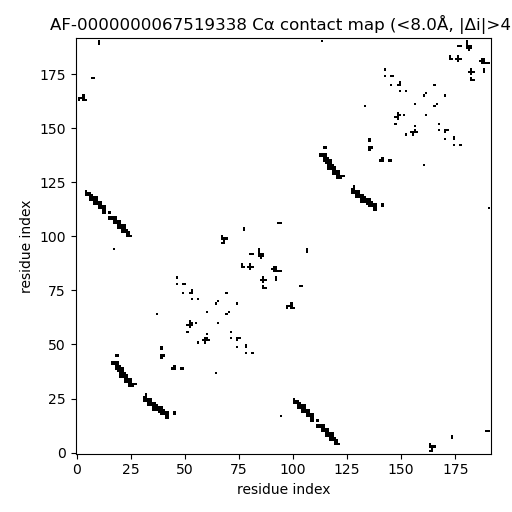 1 87.69 32 ILE B C 1
ATOM 1077 O O . ILE B 1 32 ? 8.422 14.055 23.234 1 87.69 32 ILE B O 1
ATOM 1081 N N . LEU B 1 33 ? 6.551 15.391 23.516 1 90.19 33 LEU B N 1
ATOM 1082 C CA . LEU B 1 33 ? 5.656 14.383 22.969 1 90.19 33 LEU B CA 1
ATOM 1083 C C . LEU B 1 33 ? 5.109 14.828 21.609 1 90.19 33 LEU B C 1
ATOM 1085 O O . LEU B 1 33 ? 4.723 15.992 21.453 1 90.19 33 LEU B O 1
ATOM 1089 N N . THR B 1 34 ? 5.223 13.977 20.609 1 91.31 34 THR B N 1
ATOM 1090 C CA . THR B 1 34 ? 4.676 14.242 19.281 1 91.31 34 THR B CA 1
ATOM 1091 C C . THR B 1 34 ? 3.352 13.516 19.078 1 91.31 34 THR B C 1
ATOM 1093 O O . THR B 1 34 ? 3.236 12.328 19.406 1 91.31 34 THR B O 1
ATOM 1096 N N . HIS B 1 35 ? 2.299 14.242 18.688 1 93.75 35 HIS B N 1
ATOM 1097 C CA . HIS B 1 35 ? 1.003 13.633 18.422 1 93.75 35 HIS B CA 1
ATOM 1098 C C . HIS B 1 35 ? 0.486 14.008 17.031 1 93.75 35 HIS B C 1
ATOM 1100 O O . HIS B 1 35 ? 0.631 15.156 16.609 1 93.75 35 HIS B O 1
ATOM 1106 N N . ILE B 1 36 ? -0.134 13.031 16.406 1 95.81 36 ILE B N 1
ATOM 1107 C CA . ILE B 1 36 ? -0.762 13.281 15.109 1 95.81 36 ILE B CA 1
ATOM 1108 C C . ILE B 1 36 ? -2.088 14.008 15.312 1 95.81 36 ILE B C 1
ATOM 1110 O O . ILE B 1 36 ? -2.92 13.586 16.125 1 95.81 36 ILE B O 1
ATOM 1114 N N . VAL B 1 37 ? -2.268 15.055 14.562 1 94.94 37 VAL B N 1
ATOM 1115 C CA . VAL B 1 37 ? -3.5 15.812 14.758 1 94.94 37 VAL B CA 1
ATOM 1116 C C . VAL B 1 37 ? -4.367 15.719 13.508 1 94.94 37 VAL B C 1
ATOM 1118 O O . VAL B 1 37 ? -5.562 16.031 13.547 1 94.94 37 VAL B O 1
ATOM 1121 N N . TYR B 1 38 ? -3.855 15.312 12.461 1 97.31 38 TYR B N 1
ATOM 1122 C CA . TYR B 1 38 ? -4.633 15.188 11.234 1 97.31 38 TYR B CA 1
ATOM 1123 C C . TYR B 1 38 ? -3.945 14.25 10.242 1 97.31 38 TYR B C 1
ATOM 1125 O O . TYR B 1 38 ? -2.717 14.242 10.133 1 97.31 38 TYR B O 1
ATOM 1133 N N . ARG B 1 39 ? -4.711 13.531 9.531 1 97.19 39 ARG B N 1
ATOM 1134 C CA . ARG B 1 39 ? -4.234 12.641 8.477 1 97.19 39 ARG B CA 1
ATOM 1135 C C . ARG B 1 39 ? -4.637 13.148 7.102 1 97.19 39 ARG B C 1
ATOM 1137 O O . ARG B 1 39 ? -5.824 13.172 6.766 1 97.19 39 ARG B O 1
ATOM 1144 N N . PHE B 1 40 ? -3.668 13.453 6.297 1 96.44 40 PHE B N 1
ATOM 1145 C CA . PHE B 1 40 ? -3.955 13.945 4.953 1 96.44 40 PHE B CA 1
ATOM 1146 C C . PHE B 1 40 ? -4.168 12.789 3.986 1 96.44 40 PHE B C 1
ATOM 1148 O O . PHE B 1 40 ? -4.895 12.922 2.998 1 96.44 40 PHE B O 1
ATOM 1155 N N . GLY B 1 41 ? -3.414 11.68 4.312 1 94.19 41 GLY B N 1
ATOM 1156 C CA . GLY B 1 41 ? -3.512 10.539 3.416 1 94.19 41 GLY B CA 1
ATOM 1157 C C . GLY B 1 41 ? -2.264 10.32 2.582 1 94.19 41 GLY B C 1
ATOM 1158 O O . GLY B 1 41 ? -1.194 10.844 2.91 1 94.19 41 GLY B O 1
ATOM 1159 N N . PRO B 1 42 ? -2.297 9.492 1.521 1 93.06 42 PRO B N 1
ATOM 1160 C CA . PRO B 1 42 ? -1.14 9.273 0.651 1 93.06 42 PRO B CA 1
ATOM 1161 C C . PRO B 1 42 ? -0.628 10.555 0.006 1 93.06 42 PRO B C 1
ATOM 1163 O O . PRO B 1 42 ? -1.425 11.422 -0.378 1 93.06 42 PRO B O 1
ATOM 1166 N N . LEU B 1 43 ? 0.619 10.664 -0.09 1 91.12 43 LEU B N 1
ATOM 1167 C CA . LEU B 1 43 ? 1.295 11.898 -0.494 1 91.12 43 LEU B CA 1
ATOM 1168 C C . LEU B 1 43 ? 0.644 12.492 -1.738 1 91.12 43 LEU B C 1
ATOM 1170 O O . LEU B 1 43 ? 0.317 13.68 -1.765 1 91.12 43 LEU B O 1
ATOM 1174 N N . GLU B 1 44 ? 0.436 11.656 -2.791 1 87 44 GLU B N 1
ATOM 1175 C CA . GLU B 1 44 ? -0.115 12.172 -4.039 1 87 44 GLU B CA 1
ATOM 1176 C C . GLU B 1 44 ? -1.518 12.734 -3.834 1 87 44 GLU B C 1
ATOM 1178 O O . GLU B 1 44 ? -1.823 13.836 -4.293 1 87 44 GLU B O 1
ATOM 1183 N N . LYS B 1 45 ? -2.281 12.086 -3.127 1 94.56 45 LYS B N 1
ATOM 1184 C CA . LYS B 1 45 ? -3.654 12.516 -2.881 1 94.56 45 LYS B CA 1
ATOM 1185 C C . LYS B 1 45 ? -3.701 13.648 -1.858 1 94.56 45 LYS B C 1
ATOM 1187 O O . LYS B 1 45 ? -4.555 14.531 -1.94 1 94.56 45 LYS B O 1
ATOM 1192 N N . ALA B 1 46 ? -2.789 13.508 -0.946 1 96.19 46 ALA B N 1
ATOM 1193 C CA . ALA B 1 46 ? -2.721 14.531 0.09 1 96.19 46 ALA B CA 1
ATOM 1194 C C . ALA B 1 46 ? -2.445 15.906 -0.517 1 96.19 46 ALA B C 1
ATOM 1196 O O . ALA B 1 46 ? -3.115 16.891 -0.18 1 96.19 46 ALA B O 1
ATOM 1197 N N . LEU B 1 47 ? -1.457 15.961 -1.39 1 95.62 47 LEU B N 1
ATOM 1198 C CA . LEU B 1 47 ? -1.104 17.234 -2.008 1 95.62 47 LEU B CA 1
ATOM 1199 C C . LEU B 1 47 ? -2.281 17.797 -2.797 1 95.62 47 LEU B C 1
ATOM 1201 O O . LEU B 1 47 ? -2.594 18.984 -2.686 1 95.62 47 LEU B O 1
ATOM 1205 N N . GLU B 1 48 ? -2.869 17 -3.543 1 96.44 48 GLU B N 1
ATOM 1206 C CA . GLU B 1 48 ? -4.043 17.438 -4.301 1 96.44 48 GLU B CA 1
ATOM 1207 C C . GLU B 1 48 ? -5.133 17.969 -3.373 1 96.44 48 GLU B C 1
ATOM 1209 O O . GLU B 1 48 ? -5.699 19.031 -3.627 1 96.44 48 GLU B O 1
ATOM 1214 N N . ALA B 1 49 ? -5.414 17.25 -2.361 1 97 49 ALA B N 1
ATOM 1215 C CA . ALA B 1 49 ? -6.41 17.672 -1.382 1 97 49 ALA B CA 1
ATOM 1216 C C . ALA B 1 49 ? -6.012 19 -0.728 1 97 49 ALA B C 1
ATOM 1218 O O . ALA B 1 49 ? -6.859 19.859 -0.494 1 97 49 ALA B O 1
ATOM 1219 N N . MET B 1 50 ? -4.789 19.109 -0.434 1 98.06 50 MET B N 1
ATOM 1220 C CA . MET B 1 50 ? -4.281 20.328 0.188 1 98.06 50 MET B CA 1
ATOM 1221 C C . MET B 1 50 ? -4.477 21.531 -0.729 1 98.06 50 MET B C 1
ATOM 1223 O O . MET B 1 50 ? -4.828 22.625 -0.266 1 98.06 50 MET B O 1
ATOM 1227 N N . TYR B 1 51 ? -4.254 21.375 -1.996 1 98.06 51 TYR B N 1
ATOM 1228 C CA . TYR B 1 51 ? -4.512 22.453 -2.947 1 98.06 51 TYR B CA 1
ATOM 1229 C C . TYR B 1 51 ? -5.969 22.906 -2.885 1 98.06 51 TYR B C 1
ATOM 1231 O O . TYR B 1 51 ? -6.258 24.094 -2.855 1 98.06 51 TYR B O 1
ATOM 1239 N N . GLU B 1 52 ? -6.793 21.891 -2.902 1 98.06 52 GLU B N 1
ATOM 1240 C CA . GLU B 1 52 ? -8.219 22.188 -2.854 1 98.06 52 GLU B CA 1
ATOM 1241 C C . GLU B 1 52 ? -8.586 22.922 -1.572 1 98.06 52 GLU B C 1
ATOM 1243 O O . GLU B 1 52 ? -9.344 23.906 -1.607 1 98.06 52 GLU B O 1
ATOM 1248 N N . MET B 1 53 ? -8.094 22.406 -0.474 1 98.19 53 MET B N 1
ATOM 1249 C CA . MET B 1 53 ? -8.312 23.047 0.821 1 98.19 53 MET B CA 1
ATOM 1250 C C . MET B 1 53 ? -7.836 24.5 0.802 1 98.19 53 MET B C 1
ATOM 1252 O O . MET B 1 53 ? -8.516 25.391 1.329 1 98.19 53 MET B O 1
ATOM 1256 N N . ARG B 1 54 ? -6.637 24.688 0.258 1 98.12 54 ARG B N 1
ATOM 1257 C CA . ARG B 1 54 ? -6.086 26.047 0.181 1 98.12 54 ARG B CA 1
ATOM 1258 C C . ARG B 1 54 ? -6.965 26.938 -0.685 1 98.12 54 ARG B C 1
ATOM 1260 O O . ARG B 1 54 ? -7.258 28.078 -0.308 1 98.12 54 ARG B O 1
ATOM 1267 N N . ASP B 1 55 ? -7.406 26.453 -1.782 1 98.06 55 ASP B N 1
ATOM 1268 C CA . ASP B 1 55 ? -8.156 27.234 -2.76 1 98.06 55 ASP B CA 1
ATOM 1269 C C . ASP B 1 55 ? -9.562 27.547 -2.252 1 98.06 55 ASP B C 1
ATOM 1271 O O . ASP B 1 55 ? -10.117 28.609 -2.553 1 98.06 55 ASP B O 1
ATOM 1275 N N . ASP B 1 56 ? -10.164 26.672 -1.606 1 98.44 56 ASP B N 1
ATOM 1276 C CA . ASP B 1 56 ? -11.461 26.859 -0.956 1 98.44 56 ASP B CA 1
ATOM 1277 C C . ASP B 1 56 ? -11.359 26.625 0.55 1 98.44 56 ASP B C 1
ATOM 1279 O O . ASP B 1 56 ? -12.008 25.734 1.09 1 98.44 56 ASP B O 1
ATOM 1283 N N . PHE B 1 57 ? -10.633 27.453 1.099 1 98.12 57 PHE B N 1
ATOM 1284 C CA . PHE B 1 57 ? -10.258 27.328 2.502 1 98.12 57 PHE B CA 1
ATOM 1285 C C . PHE B 1 57 ? -11.5 27.281 3.391 1 98.12 57 PHE B C 1
ATOM 1287 O O . PHE B 1 57 ? -11.602 26.453 4.285 1 98.12 57 PHE B O 1
ATOM 1294 N N . GLU B 1 58 ? -12.445 28.141 3.227 1 97 58 GLU B N 1
ATOM 1295 C CA . GLU B 1 58 ? -13.602 28.312 4.102 1 97 58 GLU B CA 1
ATOM 1296 C C . GLU B 1 58 ? -14.461 27.047 4.129 1 97 58 GLU B C 1
ATOM 1298 O O . GLU B 1 58 ? -14.961 26.641 5.184 1 97 58 GLU B O 1
ATOM 1303 N N . ASN B 1 59 ? -14.508 26.297 3.016 1 97.81 59 ASN B N 1
ATOM 1304 C CA . ASN B 1 59 ? -15.469 25.203 2.906 1 97.81 59 ASN B CA 1
ATOM 1305 C C . ASN B 1 59 ? -14.781 23.844 3.008 1 97.81 59 ASN B C 1
ATOM 1307 O O . ASN B 1 59 ? -15.406 22.859 3.428 1 97.81 59 ASN B O 1
ATOM 1311 N N . LEU B 1 60 ? -13.516 23.859 2.668 1 98 60 LEU B N 1
ATOM 1312 C CA . LEU B 1 60 ? -12.914 22.531 2.506 1 98 60 LEU B CA 1
ATOM 1313 C C . LEU B 1 60 ? -11.852 22.281 3.572 1 98 60 LEU B C 1
ATOM 1315 O O . LEU B 1 60 ? -11.477 21.141 3.822 1 98 60 LEU B O 1
ATOM 1319 N N . PHE B 1 61 ? -11.281 23.375 4.094 1 98.25 61 PHE B N 1
ATOM 1320 C CA . PHE B 1 61 ? -10.289 23.172 5.148 1 98.25 61 PHE B CA 1
ATOM 1321 C C . PHE B 1 61 ? -10.93 22.531 6.375 1 98.25 61 PHE B C 1
ATOM 1323 O O . PHE B 1 61 ? -11.984 22.969 6.832 1 98.25 61 PHE B O 1
ATOM 1330 N N . PRO B 1 62 ? -10.289 21.531 6.875 1 97.31 62 PRO B N 1
ATOM 1331 C CA . PRO B 1 62 ? -10.914 20.75 7.949 1 97.31 62 PRO B CA 1
ATOM 1332 C C . PRO B 1 62 ? -11.25 21.594 9.172 1 97.31 62 PRO B C 1
ATOM 1334 O O . PRO B 1 62 ? -10.406 22.359 9.656 1 97.31 62 PRO B O 1
ATOM 1337 N N . LEU B 1 63 ? -12.438 21.391 9.664 1 96.06 63 LEU B N 1
ATOM 1338 C CA . LEU B 1 63 ? -12.914 22.125 10.836 1 96.06 63 LEU B CA 1
ATOM 1339 C C . LEU B 1 63 ? -12.023 21.844 12.047 1 96.06 63 LEU B C 1
ATOM 1341 O O . LEU B 1 63 ? -11.734 22.75 12.828 1 96.06 63 LEU B O 1
ATOM 1345 N N . GLU B 1 64 ? -11.641 20.578 12.211 1 95.06 64 GLU B N 1
ATOM 1346 C CA . GLU B 1 64 ? -10.789 20.172 13.328 1 95.06 64 GLU B CA 1
ATOM 1347 C C . GLU B 1 64 ? -9.5 21 13.352 1 95.06 64 GLU B C 1
ATOM 1349 O O . GLU B 1 64 ? -8.992 21.328 14.422 1 95.06 64 GLU B O 1
ATOM 1354 N N . LEU B 1 65 ? -8.992 21.344 12.258 1 96.88 65 LEU B N 1
ATOM 1355 C CA . LEU B 1 65 ? -7.77 22.141 12.18 1 96.88 65 LEU B CA 1
ATOM 1356 C C . LEU B 1 65 ? -8.07 23.609 12.406 1 96.88 65 LEU B C 1
ATOM 1358 O O . LEU B 1 65 ? -7.301 24.312 13.078 1 96.88 65 LEU B O 1
ATOM 1362 N N . LYS B 1 66 ? -9.172 24.062 11.898 1 95.81 66 LYS B N 1
ATOM 1363 C CA . LYS B 1 66 ? -9.594 25.438 12.172 1 95.81 66 LYS B CA 1
ATOM 1364 C C . LYS B 1 66 ? -9.742 25.672 13.68 1 95.81 66 LYS B C 1
ATOM 1366 O O . LYS B 1 66 ? -9.281 26.688 14.195 1 95.81 66 LYS B O 1
ATOM 1371 N N . GLU B 1 67 ? -10.336 24.734 14.258 1 94.94 67 GLU B N 1
ATOM 1372 C CA . GLU B 1 67 ? -10.578 24.828 15.695 1 94.94 67 GLU B CA 1
ATOM 1373 C C . GLU B 1 67 ? -9.273 24.875 16.469 1 94.94 67 GLU B C 1
ATOM 1375 O O . GLU B 1 67 ? -9.227 25.406 17.594 1 94.94 67 GLU B O 1
ATOM 1380 N N . ARG B 1 68 ? -8.266 24.391 15.898 1 94.38 68 ARG B N 1
ATOM 1381 C CA . ARG B 1 68 ? -6.949 24.375 16.531 1 94.38 68 ARG B CA 1
ATOM 1382 C C . ARG B 1 68 ? -6.168 25.641 16.188 1 94.38 68 ARG B C 1
ATOM 1384 O O . ARG B 1 68 ? -5.051 25.844 16.672 1 94.38 68 ARG B O 1
ATOM 1391 N N . GLY B 1 69 ? -6.742 26.422 15.336 1 95 69 GLY B N 1
ATOM 1392 C CA . GLY B 1 69 ? -6.164 27.734 15.086 1 95 69 GLY B CA 1
ATOM 1393 C C . GLY B 1 69 ? -5.375 27.797 13.789 1 95 69 GLY B C 1
ATOM 1394 O O . GLY B 1 69 ? -4.742 28.812 13.492 1 95 69 GLY B O 1
ATOM 1395 N N . TYR B 1 70 ? -5.438 26.703 13.016 1 97.06 70 TYR B N 1
ATOM 1396 C CA . TYR B 1 70 ? -4.715 26.719 11.75 1 97.06 70 TYR B CA 1
ATOM 1397 C C . TYR B 1 70 ? -5.48 27.516 10.695 1 97.06 70 TYR B C 1
ATOM 1399 O O . TYR B 1 70 ? -6.711 27.438 10.633 1 97.06 70 TYR B O 1
ATOM 1407 N N . ASP B 1 71 ? -4.648 28.219 9.922 1 96.44 71 ASP B N 1
ATO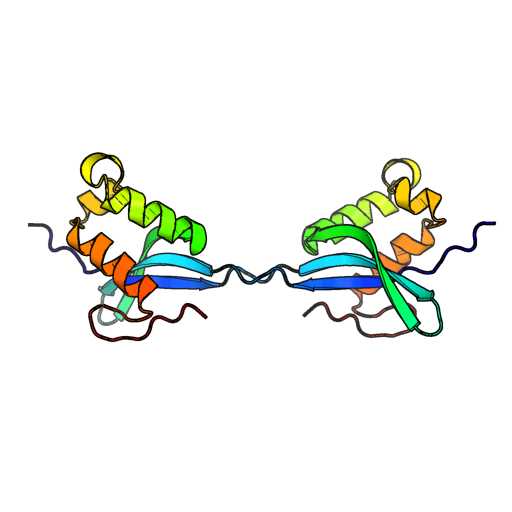M 1408 C CA . ASP B 1 71 ? -5.285 29.109 8.953 1 96.44 71 ASP B CA 1
ATOM 1409 C C . ASP B 1 71 ? -4.723 28.875 7.555 1 96.44 71 ASP B C 1
ATOM 1411 O O . ASP B 1 71 ? -3.988 27.922 7.32 1 96.44 71 ASP B O 1
ATOM 1415 N N . TRP B 1 72 ? -5.109 29.734 6.652 1 97.25 72 TRP B N 1
ATOM 1416 C CA . TRP B 1 72 ? -4.738 29.625 5.246 1 97.25 72 TRP B CA 1
ATOM 1417 C C . TRP B 1 72 ? -3.221 29.656 5.078 1 97.25 72 TRP B C 1
ATOM 1419 O O . TRP B 1 72 ? -2.668 28.938 4.25 1 97.25 72 TRP B O 1
ATOM 1429 N N . GLU B 1 73 ? -2.578 30.469 5.812 1 96.19 73 GLU B N 1
ATOM 1430 C CA . GLU B 1 73 ? -1.124 30.547 5.719 1 96.19 73 GLU B CA 1
ATOM 1431 C C . GLU B 1 73 ? -0.462 29.234 6.105 1 96.19 73 GLU B C 1
ATOM 1433 O O . GLU B 1 73 ? 0.555 28.844 5.523 1 96.19 73 GLU B O 1
ATOM 1438 N N . ASP B 1 74 ? -1.043 28.562 7.02 1 96.06 74 ASP B N 1
ATOM 1439 C CA . ASP B 1 74 ? -0.491 27.297 7.461 1 96.06 74 ASP B CA 1
ATOM 1440 C C . ASP B 1 74 ? -0.547 26.25 6.34 1 96.06 74 ASP B C 1
ATOM 1442 O O . ASP B 1 74 ? 0.455 25.609 6.035 1 96.06 74 ASP B O 1
ATOM 1446 N N . ILE B 1 75 ? -1.747 26.094 5.777 1 97.44 75 ILE B N 1
ATOM 1447 C CA . ILE B 1 75 ? -1.867 25.109 4.711 1 97.44 75 ILE B CA 1
ATOM 1448 C C . ILE B 1 75 ? -0.98 25.5 3.535 1 97.44 75 ILE B C 1
ATOM 1450 O O . ILE B 1 75 ? -0.363 24.656 2.895 1 97.44 75 ILE B O 1
ATOM 1454 N N . ASN B 1 76 ? -0.87 26.781 3.25 1 96.81 76 ASN B N 1
ATOM 1455 C CA . ASN B 1 76 ? 0.031 27.25 2.197 1 96.81 76 ASN B CA 1
ATOM 1456 C C . ASN B 1 76 ? 1.481 26.891 2.506 1 96.81 76 ASN B C 1
ATOM 1458 O O . ASN B 1 76 ? 2.213 26.422 1.625 1 96.81 76 ASN B O 1
ATOM 1462 N N . ASP B 1 77 ? 1.856 27.062 3.689 1 95.38 77 ASP B N 1
ATOM 1463 C CA . ASP B 1 77 ? 3.213 26.719 4.113 1 95.38 77 ASP B CA 1
ATOM 1464 C C . ASP B 1 77 ? 3.467 25.219 4.004 1 95.38 77 ASP B C 1
ATOM 1466 O O . ASP B 1 77 ? 4.559 24.797 3.619 1 95.38 77 ASP B O 1
ATOM 1470 N N . TRP B 1 78 ? 2.475 24.438 4.398 1 96.12 78 TRP B N 1
ATOM 1471 C CA . TRP B 1 78 ? 2.615 23 4.309 1 96.12 78 TRP B CA 1
ATOM 1472 C C . TRP B 1 78 ? 2.779 22.547 2.859 1 96.12 78 TRP B C 1
ATOM 1474 O O . TRP B 1 78 ? 3.646 21.734 2.547 1 96.12 78 TRP B O 1
ATOM 1484 N N . ILE B 1 79 ? 2.018 23.109 1.971 1 96.25 79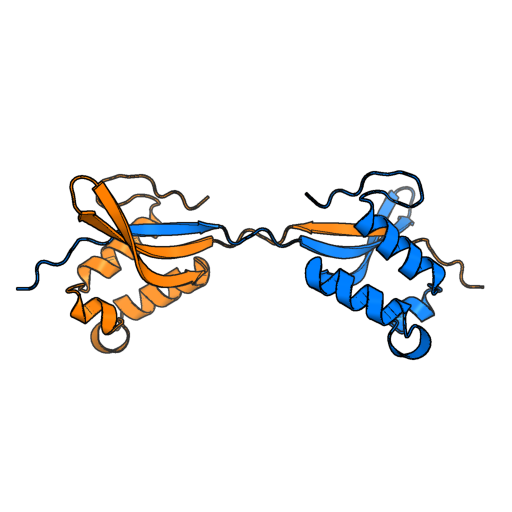 ILE B N 1
ATOM 1485 C CA . ILE B 1 79 ? 2.109 22.797 0.549 1 96.25 79 ILE B CA 1
ATOM 1486 C C . ILE B 1 79 ? 3.496 23.156 0.028 1 96.25 79 ILE B C 1
ATOM 1488 O O . ILE B 1 79 ? 4.148 22.344 -0.641 1 96.25 79 ILE B O 1
ATOM 1492 N N . LEU B 1 80 ? 3.908 24.344 0.385 1 94.69 80 LEU B N 1
ATOM 1493 C CA . LEU B 1 80 ? 5.211 24.812 -0.077 1 94.69 80 LEU B CA 1
ATOM 1494 C C . LEU B 1 80 ? 6.324 23.906 0.411 1 94.69 80 LEU B C 1
ATOM 1496 O O . LEU B 1 80 ? 7.27 23.625 -0.328 1 94.69 80 LEU B O 1
ATOM 1500 N N . SER B 1 81 ? 6.227 23.469 1.621 1 93.5 81 SER B N 1
ATOM 1501 C CA . SER B 1 81 ? 7.223 22.562 2.186 1 93.5 81 SER B CA 1
ATOM 1502 C C . SER B 1 81 ? 7.309 21.266 1.388 1 93.5 81 SER B C 1
ATOM 1504 O O . SER B 1 81 ? 8.406 20.766 1.117 1 93.5 81 SER B O 1
ATOM 1506 N N . ILE B 1 82 ? 6.191 20.766 1.003 1 93.38 82 ILE B N 1
ATOM 1507 C CA . ILE B 1 82 ? 6.164 19.531 0.227 1 93.38 82 ILE B CA 1
ATOM 1508 C C . ILE B 1 82 ? 6.766 19.781 -1.156 1 93.38 82 ILE B C 1
ATOM 1510 O O . ILE B 1 82 ? 7.57 18.984 -1.641 1 93.38 82 ILE B O 1
ATOM 1514 N N . GLU B 1 83 ? 6.453 20.812 -1.729 1 92.12 83 GLU B N 1
ATOM 1515 C CA . GLU B 1 83 ? 6.891 21.125 -3.088 1 92.12 83 GLU B CA 1
ATOM 1516 C C . GLU B 1 83 ? 8.398 21.344 -3.145 1 92.12 83 GLU B C 1
ATOM 1518 O O . GLU B 1 83 ? 9.055 20.953 -4.109 1 92.12 83 GLU B O 1
ATOM 1523 N N . THR B 1 84 ? 8.852 21.922 -2.121 1 91.5 84 THR B N 1
ATOM 1524 C CA . THR B 1 84 ? 10.258 22.297 -2.148 1 91.5 84 THR B CA 1
ATOM 1525 C C . THR B 1 84 ? 11.117 21.234 -1.482 1 91.5 84 THR B C 1
ATOM 152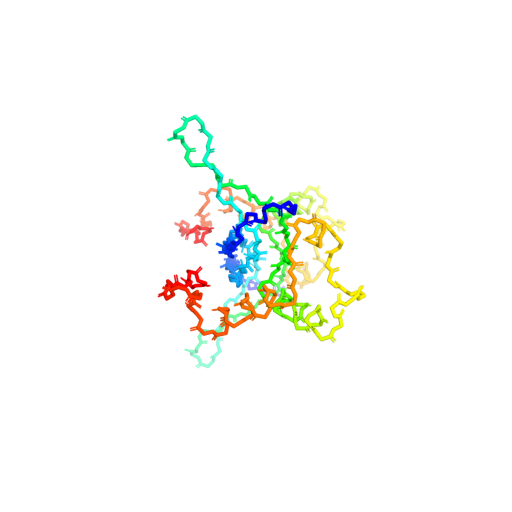7 O O . THR B 1 84 ? 12.336 21.188 -1.701 1 91.5 84 THR B O 1
ATOM 1530 N N . GLY B 1 85 ? 10.484 20.469 -0.572 1 91.12 85 GLY B N 1
ATOM 1531 C CA . GLY B 1 85 ? 11.227 19.469 0.178 1 91.12 85 GLY B CA 1
ATOM 1532 C C . GLY B 1 85 ? 11.852 20.016 1.445 1 91.12 85 GLY B C 1
ATOM 1533 O O . GLY B 1 85 ? 12.641 19.328 2.104 1 91.12 85 GLY B O 1
ATOM 1534 N N . TYR B 1 86 ? 11.523 21.297 1.729 1 90.25 86 TYR B N 1
ATOM 1535 C CA . TYR B 1 86 ? 12.062 21.953 2.916 1 90.25 86 TYR B CA 1
ATOM 1536 C C . TYR B 1 86 ? 10.953 22.656 3.695 1 90.25 86 TYR B C 1
ATOM 1538 O O . TYR B 1 86 ? 10.031 23.219 3.104 1 90.25 86 TYR B O 1
ATOM 1546 N N . SER B 1 87 ? 11.117 22.562 4.996 1 87.94 87 SER B N 1
ATOM 1547 C CA . SER B 1 87 ? 10.188 23.297 5.84 1 87.94 87 SER B CA 1
ATOM 1548 C C . SER B 1 87 ? 10.445 24.797 5.766 1 87.94 87 SER B C 1
ATOM 1550 O O . SER B 1 87 ? 11.445 25.234 5.188 1 87.94 87 SER B O 1
ATOM 1552 N N . LYS B 1 88 ? 9.477 25.469 6.406 1 84.31 88 LYS B N 1
ATOM 1553 C CA . LYS B 1 88 ? 9.609 26.922 6.434 1 84.31 88 LYS B CA 1
ATOM 1554 C C . LYS B 1 88 ? 10.875 27.359 7.168 1 84.31 88 LYS B C 1
ATOM 1556 O O . LYS B 1 88 ? 11.391 28.453 6.941 1 84.31 88 LYS B O 1
ATOM 1561 N N . HIS B 1 89 ? 11.391 26.531 7.957 1 87.19 89 HIS B N 1
ATOM 1562 C CA . HIS B 1 89 ? 12.578 26.844 8.742 1 87.19 89 HIS B CA 1
ATOM 1563 C C . HIS B 1 89 ? 13.836 26.266 8.094 1 87.19 89 HIS B C 1
ATOM 1565 O O . HIS B 1 89 ? 14.93 26.359 8.672 1 87.19 89 HIS B O 1
ATOM 1571 N N . GLY B 1 90 ? 13.656 25.672 6.957 1 83.69 90 GLY B N 1
ATOM 1572 C CA . GLY B 1 90 ? 14.805 25.234 6.184 1 83.69 90 GLY B CA 1
ATOM 1573 C C . GLY B 1 90 ? 15.18 23.781 6.434 1 83.69 90 GLY B C 1
ATOM 1574 O O . GLY B 1 90 ? 16.188 23.312 5.91 1 83.69 90 GLY B O 1
ATOM 1575 N N . ASN B 1 91 ? 14.344 23.109 7.191 1 86.25 91 ASN B N 1
ATOM 1576 C CA . ASN B 1 91 ? 14.617 21.703 7.43 1 86.25 91 ASN B CA 1
ATOM 1577 C C . ASN B 1 91 ? 14.156 20.844 6.262 1 86.25 91 ASN B C 1
ATOM 1579 O O . ASN B 1 91 ? 13.078 21.047 5.719 1 86.25 91 ASN B O 1
ATOM 1583 N N . LYS B 1 92 ? 15.102 20.016 5.824 1 86.25 92 LYS B N 1
ATOM 1584 C CA . LYS B 1 92 ? 14.75 19.094 4.742 1 86.25 92 LYS B CA 1
ATOM 1585 C C . LYS B 1 92 ? 13.68 18.109 5.191 1 86.25 92 LYS B C 1
ATOM 1587 O O . LYS B 1 92 ? 13.766 17.547 6.285 1 86.25 92 LYS B O 1
ATOM 1592 N N . LEU B 1 93 ? 12.625 17.984 4.289 1 85.75 93 LEU B N 1
ATOM 1593 C CA . LEU B 1 93 ? 11.578 17 4.566 1 85.75 93 LEU B CA 1
ATOM 1594 C C . LEU B 1 93 ? 12.039 15.602 4.188 1 85.75 93 LEU B C 1
ATOM 1596 O O . LEU B 1 93 ? 12.719 15.414 3.176 1 85.75 93 LEU B O 1
ATOM 1600 N N . VAL B 1 94 ? 11.836 14.641 5.016 1 77.19 94 VAL B N 1
ATOM 1601 C CA . VAL B 1 94 ? 12.164 13.258 4.684 1 77.19 94 VAL B CA 1
ATOM 1602 C C . VAL B 1 94 ? 11.016 12.625 3.906 1 77.19 94 VAL B C 1
ATOM 1604 O O . VAL B 1 94 ? 10.102 12.039 4.5 1 77.19 94 VAL B O 1
ATOM 1607 N N . ILE B 1 95 ? 10.844 12.781 2.576 1 75.44 95 ILE B N 1
ATOM 1608 C CA . ILE B 1 95 ? 9.742 12.312 1.743 1 75.44 95 ILE B CA 1
ATOM 1609 C C . ILE B 1 95 ? 10.211 11.148 0.874 1 75.44 95 ILE B C 1
ATOM 1611 O O . ILE B 1 95 ? 9.398 10.453 0.255 1 75.44 95 ILE B O 1
ATOM 1615 N N . TYR B 1 96 ? 11.648 10.859 0.765 1 62.38 96 TYR B N 1
ATOM 1616 C CA . TYR B 1 96 ? 12.156 9.766 -0.052 1 62.38 96 TYR B CA 1
ATOM 1617 C C . TYR B 1 96 ? 13.102 8.883 0.751 1 62.38 96 TYR B C 1
ATOM 1619 O O . TYR B 1 96 ? 13.773 9.352 1.67 1 62.38 96 TYR B O 1
#

Nearest PDB structures (foldseek):
  3gfg-assembly6_L  TM=2.895E-01  e=5.459E+00  Bacillus subtilis subsp. subtilis str. 168
  3gfg-assembly5_I  TM=2.944E-01  e=5.122E+00  Bacillus subtilis subsp. subtilis str. 168
  3gfg-assembly5_J  TM=2.880E-01  e=9.098E+00  Bacillus subtilis subsp. subtilis str. 168
  3gfg-assembly3_E  TM=2.816E-01  e=9.098E+00  Bacillus subtilis subsp. subtilis str. 168
  3gfg-assembly6_L  TM=2.352E-01  e=3.810E+00  Bacillus subtilis subsp. subtilis str. 168

Organism: Bacillus anthracis (NCBI:txid1392)